Protein AF-A0AAD3NEL3-F1 (afdb_monomer_lite)

pLDDT: mean 74.59, std 21.51, range [26.67, 96.81]

Secondary structure (DSSP, 8-state):
-PPPP-EEEESSSS--B-------------------------------------------------PPEE-SSEEEEPPPTTSPPPP-PPPPTT--EEEEE---TT--HHHHHHHHHTT-STT-HHHHHTTTTPEEEETT--STTSEEE-EEEE---HHHHHHHHHHHHHHHHHHHHHHHHHHHHHSPPPPPP-PPP-HHHHHHHHHHHT-TTTHHHHHHHHHHHHHTT---TTTHHHHHHHHHHHHHHHHHHHHHHHHHHHHHHHHHHHHHHHHHHHHT-

Foldseek 3Di:
DDFFDKFKWFFDPLTDTDDDPDDDDDDDDDDDDDDDDDDDDDDDDDDDDDDPPPVPPPPPPPPPPDDWDDFPFKIWAAADPPDDAPDADDADQQFRMKMKTFAAQPDDPVNVCRVCVVQRDPPPLVSVQNLQQIWMATDPDPDSRRITGIHIYTDPDPVSNVVRVVVVVVVVVVVVVVVVVVVVVPDDPDPPPQDDDDPVVLVVLLVLCLDPVRNVVSVVSLVSCVVVVVDDPVCVVSNVSSVVSNVVVVVVVVVVVVVVVVVVVVVVVVVVVVVVVVVVD

Organism: Lates japonicus (NCBI:txid270547)

Structure (mmCIF, N/CA/C/O backbone):
data_AF-A0AAD3NEL3-F1
#
_entry.id   AF-A0AAD3NEL3-F1
#
loop_
_atom_site.group_PDB
_atom_site.id
_atom_site.type_symbol
_atom_site.label_atom_id
_atom_site.label_alt_id
_atom_site.label_comp_id
_atom_site.label_asym_id
_atom_site.label_entity_id
_atom_site.label_seq_id
_atom_site.pdbx_PDB_ins_code
_atom_site.Cartn_x
_atom_site.Cartn_y
_atom_site.Cartn_z
_atom_site.occupancy
_atom_site.B_iso_or_equiv
_atom_site.auth_seq_id
_atom_site.auth_comp_id
_atom_site.auth_asym_id
_atom_site.auth_atom_id
_atom_site.pdbx_PDB_model_num
ATOM 1 N N . MET A 1 1 ? 27.485 -5.493 -55.746 1.00 32.75 1 MET A N 1
ATOM 2 C CA . MET A 1 1 ? 26.949 -4.341 -54.983 1.00 32.75 1 MET A CA 1
ATOM 3 C C . MET A 1 1 ? 27.431 -4.476 -53.548 1.00 32.75 1 MET A C 1
ATOM 5 O O . MET A 1 1 ? 27.027 -5.418 -52.885 1.00 32.75 1 MET A O 1
ATOM 9 N N . GLN A 1 2 ? 28.363 -3.629 -53.103 1.00 28.25 2 GLN A N 1
ATOM 10 C CA . GLN A 1 2 ? 28.851 -3.663 -51.719 1.00 28.25 2 GLN A CA 1
ATOM 11 C C . GLN A 1 2 ? 27.732 -3.185 -50.777 1.00 28.25 2 GLN A C 1
ATOM 13 O O . GLN A 1 2 ? 27.109 -2.153 -51.037 1.00 28.25 2 GLN A O 1
ATOM 18 N N . LYS A 1 3 ? 27.429 -3.961 -49.726 1.00 34.72 3 LYS A N 1
ATOM 19 C CA . LYS A 1 3 ? 26.466 -3.575 -48.682 1.00 34.72 3 LYS A CA 1
ATOM 20 C C . LYS A 1 3 ? 27.003 -2.317 -47.987 1.00 34.72 3 LYS A C 1
ATOM 22 O O . LYS A 1 3 ? 28.099 -2.348 -47.440 1.00 34.72 3 LYS A O 1
ATOM 27 N N . LYS A 1 4 ? 26.252 -1.212 -48.037 1.00 42.69 4 LYS A N 1
ATOM 28 C CA . LYS A 1 4 ? 26.587 0.012 -47.291 1.00 42.69 4 LYS A CA 1
ATOM 29 C C . LYS A 1 4 ? 26.549 -0.276 -45.781 1.00 42.69 4 LYS A C 1
ATOM 31 O O . LYS A 1 4 ? 25.669 -1.032 -45.356 1.00 42.69 4 LYS A O 1
ATOM 36 N N . PRO A 1 5 ? 27.447 0.318 -44.976 1.00 45.38 5 PRO A N 1
ATOM 37 C CA . PRO A 1 5 ? 27.487 0.085 -43.536 1.00 45.38 5 PRO A CA 1
ATOM 38 C C . PRO A 1 5 ? 26.153 0.481 -42.894 1.00 45.38 5 PRO A C 1
ATOM 40 O O . PRO A 1 5 ? 25.568 1.518 -43.215 1.00 45.38 5 PRO A O 1
ATOM 43 N N . SER A 1 6 ? 25.651 -0.388 -42.025 1.00 51.41 6 SER A N 1
ATOM 44 C CA . SER A 1 6 ? 24.411 -0.214 -41.270 1.00 51.41 6 SER A CA 1
ATOM 45 C C . SER A 1 6 ? 24.690 -0.590 -39.820 1.00 51.41 6 SER A C 1
ATOM 47 O O . SER A 1 6 ? 25.309 -1.626 -39.587 1.00 51.41 6 SER A O 1
ATOM 49 N N . ILE A 1 7 ? 24.301 0.259 -38.865 1.00 64.81 7 ILE A N 1
ATOM 50 C CA . ILE A 1 7 ? 24.699 0.129 -37.453 1.00 64.81 7 ILE A CA 1
ATOM 51 C C . ILE A 1 7 ? 23.478 0.378 -36.557 1.00 64.81 7 ILE A C 1
ATOM 53 O O . ILE A 1 7 ? 22.708 1.312 -36.791 1.00 64.81 7 ILE A O 1
ATOM 57 N N . ALA A 1 8 ? 23.298 -0.461 -35.534 1.00 62.19 8 ALA A N 1
ATOM 58 C CA . ALA A 1 8 ? 22.269 -0.292 -34.510 1.00 62.19 8 ALA A CA 1
ATOM 59 C C . ALA A 1 8 ? 22.816 0.496 -33.309 1.00 62.19 8 ALA A C 1
ATOM 61 O O . ALA A 1 8 ? 23.932 0.242 -32.853 1.00 62.19 8 ALA A O 1
ATOM 62 N N . TRP A 1 9 ? 22.014 1.432 -32.798 1.00 60.09 9 TRP A N 1
ATOM 63 C CA . TRP A 1 9 ? 22.391 2.359 -31.731 1.00 60.09 9 TRP A CA 1
ATOM 64 C C . TRP A 1 9 ? 21.344 2.390 -30.623 1.00 60.09 9 TRP A C 1
ATOM 66 O O . TRP A 1 9 ? 20.172 2.683 -30.875 1.00 60.09 9 TRP A O 1
ATOM 76 N N . GLN A 1 10 ? 21.775 2.126 -29.389 1.00 54.09 10 GLN A N 1
ATOM 77 C CA . GLN A 1 10 ? 20.922 2.246 -28.210 1.00 54.09 10 GLN A CA 1
ATOM 78 C C . GLN A 1 10 ? 20.955 3.691 -27.692 1.00 54.09 10 GLN A C 1
ATOM 80 O O . GLN A 1 10 ? 22.026 4.247 -27.443 1.00 54.09 10 GLN A O 1
ATOM 85 N N . LEU A 1 11 ? 19.786 4.323 -27.554 1.00 56.78 11 LEU A N 1
ATOM 86 C CA . LEU A 1 11 ? 19.667 5.695 -27.051 1.00 56.78 11 LEU A CA 1
ATOM 87 C C . LEU A 1 11 ? 19.411 5.668 -25.533 1.00 56.78 11 LEU A C 1
ATOM 89 O O . LEU A 1 11 ? 18.442 5.060 -25.085 1.00 56.78 11 LEU A O 1
ATOM 93 N N . GLY A 1 12 ? 20.257 6.340 -24.740 1.00 52.78 12 GLY A N 1
ATOM 94 C CA . GLY A 1 12 ? 20.069 6.523 -23.285 1.00 52.78 12 GLY A CA 1
ATOM 95 C C . GLY A 1 12 ? 21.204 6.004 -22.392 1.00 52.78 12 GLY A C 1
ATOM 96 O O . GLY A 1 12 ? 21.388 6.504 -21.290 1.00 52.78 12 GLY A O 1
ATOM 97 N N . THR A 1 13 ? 22.039 5.095 -22.887 1.00 47.03 13 THR A N 1
ATOM 98 C CA . THR A 1 13 ? 23.322 4.731 -22.266 1.00 47.03 13 THR A CA 1
ATOM 99 C C . THR A 1 13 ? 24.384 5.230 -23.232 1.0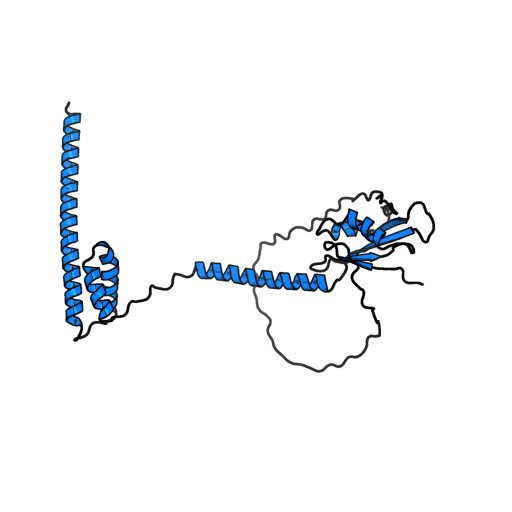0 47.03 13 THR A C 1
ATOM 101 O O . THR A 1 13 ? 24.284 4.862 -24.396 1.00 47.03 13 THR A O 1
ATOM 104 N N . LEU A 1 14 ? 25.295 6.124 -22.807 1.00 46.28 14 LEU A N 1
ATOM 105 C CA . LEU A 1 14 ? 26.395 6.713 -23.607 1.00 46.28 14 LEU A CA 1
ATOM 106 C C . LEU A 1 14 ? 26.585 6.007 -24.959 1.00 46.28 14 LEU A C 1
ATOM 108 O O . LEU A 1 14 ? 27.147 4.912 -24.975 1.00 46.28 14 LEU A O 1
ATOM 112 N N . LEU A 1 15 ? 26.024 6.607 -26.028 1.00 50.12 15 LEU A N 1
ATOM 113 C CA . LEU A 1 15 ? 25.842 6.006 -27.358 1.00 50.12 15 LEU A CA 1
ATOM 114 C C . LEU A 1 15 ? 26.975 5.023 -27.665 1.00 50.12 15 LEU A C 1
ATOM 116 O O . LEU A 1 15 ? 28.096 5.451 -27.918 1.00 50.12 15 LEU A O 1
ATOM 120 N N . SER A 1 16 ? 26.680 3.727 -27.620 1.00 46.38 16 SER A N 1
ATOM 121 C CA . SER A 1 16 ? 27.633 2.663 -27.937 1.00 46.38 16 SER A CA 1
ATOM 122 C C . SER A 1 16 ? 27.053 1.793 -29.055 1.00 46.38 16 SER A C 1
ATOM 124 O O . SER A 1 16 ? 25.850 1.506 -29.030 1.00 46.38 16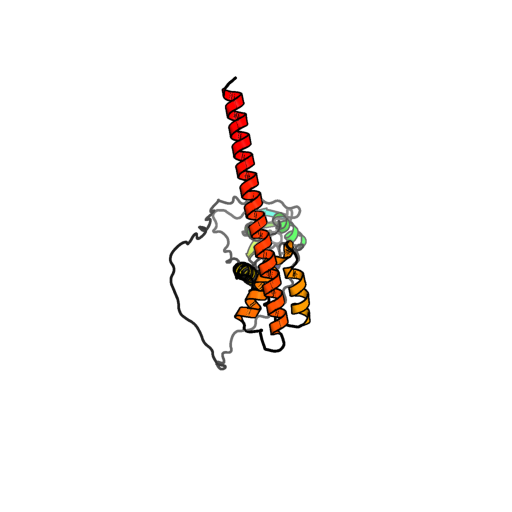 SER A O 1
ATOM 126 N N . PRO A 1 17 ? 27.859 1.377 -30.045 1.00 47.75 17 PRO A N 1
ATOM 127 C CA . PRO A 1 17 ? 27.418 0.446 -31.069 1.00 47.75 17 PRO A CA 1
ATOM 128 C C . PRO A 1 17 ? 27.124 -0.905 -30.415 1.00 47.75 17 PRO A C 1
ATOM 130 O O . PRO A 1 17 ? 27.935 -1.438 -29.657 1.00 47.75 17 PRO A O 1
ATOM 133 N N . VAL A 1 18 ? 25.954 -1.473 -30.704 1.00 50.66 18 VAL A N 1
ATOM 134 C CA . VAL A 1 18 ? 25.647 -2.846 -30.288 1.00 50.66 18 VAL A CA 1
ATOM 135 C C . VAL A 1 18 ? 26.441 -3.784 -31.197 1.00 50.66 18 VAL A C 1
ATOM 137 O O . VAL A 1 18 ? 26.275 -3.737 -32.416 1.00 50.66 18 VAL A O 1
ATOM 140 N N . SER A 1 19 ? 27.314 -4.620 -30.622 1.00 41.22 19 SER A N 1
ATOM 141 C CA . SER A 1 19 ? 28.062 -5.634 -31.378 1.00 41.22 19 SER A CA 1
ATOM 142 C C . SER A 1 19 ? 27.103 -6.518 -32.172 1.00 41.22 19 SER A C 1
ATOM 144 O O . SER A 1 19 ? 26.342 -7.303 -31.604 1.00 41.22 19 SER A O 1
ATOM 146 N N . SER A 1 20 ? 27.168 -6.420 -33.497 1.00 37.38 20 SER A N 1
ATOM 147 C CA . SER A 1 20 ? 26.559 -7.384 -34.400 1.00 37.38 20 SER A CA 1
ATOM 148 C C . SER A 1 20 ? 27.372 -8.676 -34.345 1.00 37.38 20 SER A C 1
ATOM 150 O O . SER A 1 20 ? 28.414 -8.805 -34.986 1.00 37.38 20 SER A O 1
ATOM 152 N N . HIS A 1 21 ? 26.894 -9.662 -33.585 1.00 31.30 21 HIS A N 1
ATOM 153 C CA . HIS A 1 21 ? 27.278 -11.038 -33.874 1.00 31.30 21 HIS A CA 1
ATOM 154 C C . HIS A 1 21 ? 26.833 -11.339 -35.309 1.00 31.30 21 HIS A C 1
ATOM 156 O O . HIS A 1 21 ? 25.677 -11.135 -35.672 1.00 31.30 21 HIS A O 1
ATOM 162 N N . SER A 1 22 ? 27.798 -11.728 -36.134 1.00 31.14 22 SER A N 1
ATOM 163 C CA . SER A 1 22 ? 27.658 -12.017 -37.555 1.00 31.14 22 SER A CA 1
ATOM 164 C C . SER A 1 22 ? 26.475 -12.943 -37.851 1.00 31.14 22 SER A C 1
ATOM 166 O O . SER A 1 22 ? 26.473 -14.096 -37.423 1.00 31.14 22 SER A O 1
ATOM 168 N N . ASP A 1 23 ? 25.528 -12.443 -38.647 1.00 32.38 23 ASP A N 1
ATOM 169 C CA . ASP A 1 23 ? 24.526 -13.228 -39.367 1.00 32.38 23 ASP A CA 1
ATOM 170 C C . ASP A 1 23 ? 25.219 -14.249 -40.288 1.00 32.38 23 ASP A C 1
ATOM 172 O O . ASP A 1 23 ? 25.744 -13.891 -41.347 1.00 32.38 23 ASP A O 1
ATOM 176 N N . SER A 1 24 ? 25.182 -15.531 -39.926 1.00 27.72 24 SER A N 1
ATOM 177 C CA . SER A 1 24 ? 25.276 -16.621 -40.899 1.00 27.72 24 SER A CA 1
ATOM 178 C C . SER A 1 24 ? 23.864 -16.971 -41.367 1.00 27.72 24 SER A C 1
ATOM 180 O O . SER A 1 24 ? 23.138 -17.707 -40.702 1.00 27.72 24 SER A O 1
ATOM 182 N N . TRP A 1 25 ? 23.480 -16.421 -42.516 1.00 30.38 25 TRP A N 1
ATOM 183 C CA . TRP A 1 25 ? 22.339 -16.892 -43.294 1.00 30.38 25 TRP A CA 1
ATOM 184 C C . TRP A 1 25 ? 22.710 -18.222 -43.955 1.00 30.38 25 TRP A C 1
ATOM 186 O O . TRP A 1 25 ? 23.518 -18.219 -44.879 1.00 30.38 25 TRP A O 1
ATOM 196 N N . LEU A 1 26 ? 22.110 -19.328 -43.519 1.00 27.45 26 LEU A N 1
ATOM 197 C CA . LEU A 1 26 ? 21.917 -20.521 -44.343 1.00 27.45 26 LEU A CA 1
ATOM 198 C C . LEU A 1 26 ? 20.512 -21.073 -44.080 1.00 27.45 26 LEU A C 1
ATOM 200 O O . LEU A 1 26 ? 20.187 -21.453 -42.962 1.00 27.45 26 LEU A O 1
ATOM 204 N N . GLU A 1 27 ? 19.718 -20.981 -45.146 1.00 27.34 27 GLU A N 1
ATOM 205 C CA . GLU A 1 27 ? 18.688 -21.903 -45.636 1.00 27.34 27 GLU A CA 1
ATOM 206 C C . GLU A 1 27 ? 17.627 -22.470 -44.677 1.00 27.34 27 GLU A C 1
ATOM 208 O O . GLU A 1 27 ? 17.879 -23.121 -43.670 1.00 27.34 27 GLU A O 1
ATOM 213 N N . THR A 1 28 ? 16.383 -22.236 -45.093 1.00 34.91 28 THR A N 1
ATOM 214 C CA . THR A 1 28 ? 15.187 -22.967 -44.687 1.00 34.91 28 THR A CA 1
ATOM 215 C C . THR A 1 28 ? 15.159 -24.294 -45.436 1.00 34.91 28 THR A C 1
ATOM 217 O O . THR A 1 28 ? 15.268 -24.286 -46.654 1.00 34.91 28 THR A O 1
ATOM 220 N N . ASP A 1 29 ? 15.048 -25.398 -44.703 1.00 30.66 29 ASP A N 1
ATOM 221 C CA . ASP A 1 29 ? 14.075 -26.483 -44.899 1.00 30.66 29 ASP A CA 1
ATOM 222 C C . ASP A 1 29 ? 14.502 -27.672 -44.030 1.00 30.66 29 ASP A C 1
ATOM 224 O O . ASP A 1 29 ? 15.506 -28.316 -44.305 1.00 30.66 29 ASP A O 1
ATOM 228 N N . ASP A 1 30 ? 13.748 -27.952 -42.966 1.00 26.67 30 ASP A N 1
ATOM 229 C CA . ASP A 1 30 ? 13.302 -29.323 -42.722 1.00 26.67 30 ASP A CA 1
ATOM 230 C C . ASP A 1 30 ? 12.148 -29.341 -41.716 1.00 26.67 30 ASP A C 1
ATOM 232 O O . ASP A 1 30 ? 12.197 -28.806 -40.605 1.00 26.67 30 ASP A O 1
ATOM 236 N N . PHE A 1 31 ? 11.066 -29.938 -42.188 1.00 28.72 31 PHE A N 1
ATOM 237 C CA . PHE A 1 31 ? 9.833 -30.228 -41.490 1.00 28.72 31 PHE A CA 1
ATOM 238 C C . PHE A 1 31 ? 9.959 -31.644 -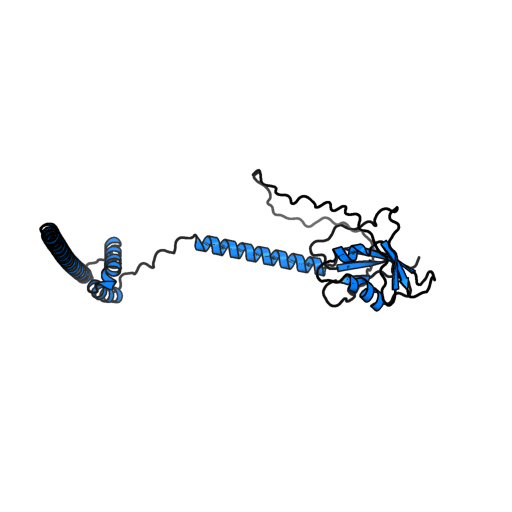40.928 1.00 28.72 31 PHE A C 1
ATOM 240 O O . PHE A 1 31 ? 10.163 -32.573 -41.702 1.00 28.72 31 PHE A O 1
ATOM 247 N N . ASP A 1 32 ? 9.765 -31.838 -39.621 1.00 31.11 32 ASP A N 1
ATOM 248 C CA . ASP A 1 32 ? 9.354 -33.150 -39.110 1.00 31.11 32 ASP A CA 1
ATOM 249 C C . ASP A 1 32 ? 8.306 -32.998 -37.984 1.00 31.11 32 ASP A C 1
ATOM 251 O O . ASP A 1 32 ? 8.562 -32.311 -36.984 1.00 31.11 32 ASP A O 1
ATOM 255 N N . PRO A 1 33 ? 7.094 -33.570 -38.143 1.00 44.09 33 PRO A N 1
ATOM 256 C CA . PRO A 1 33 ? 5.959 -33.351 -37.267 1.00 44.09 33 PRO A CA 1
ATOM 257 C C . PRO A 1 33 ? 5.766 -34.532 -36.311 1.00 44.09 33 PRO A C 1
ATOM 259 O O . PRO A 1 33 ? 4.961 -35.416 -36.583 1.00 44.09 33 PRO A O 1
ATOM 262 N N . ASN A 1 34 ? 6.424 -34.561 -35.151 1.00 32.41 34 ASN A N 1
ATOM 263 C CA . ASN A 1 34 ? 5.927 -35.396 -34.051 1.00 32.41 34 ASN A CA 1
ATOM 264 C C . ASN A 1 34 ? 6.566 -35.074 -32.695 1.00 32.41 34 ASN A C 1
ATOM 266 O O . ASN A 1 34 ? 7.589 -35.643 -32.328 1.00 32.41 34 ASN A O 1
ATOM 270 N N . LEU A 1 35 ? 5.905 -34.233 -31.899 1.00 39.25 35 LEU A N 1
ATOM 271 C CA . LEU A 1 35 ? 5.760 -34.514 -30.469 1.00 39.25 35 LEU A CA 1
ATOM 272 C C . LEU A 1 35 ? 4.537 -33.771 -29.927 1.00 39.25 35 LEU A C 1
ATOM 274 O O . LEU A 1 35 ? 4.589 -32.606 -29.536 1.00 39.25 35 LEU A O 1
ATOM 278 N N . GLY A 1 36 ? 3.402 -34.466 -29.953 1.00 31.80 36 GLY A N 1
ATOM 279 C CA . GLY A 1 36 ? 2.233 -34.081 -29.178 1.00 31.80 36 GLY A CA 1
ATOM 280 C C . GLY A 1 36 ? 2.509 -34.190 -27.677 1.00 31.80 36 GLY A C 1
ATOM 281 O O . GLY A 1 36 ? 3.284 -35.030 -27.229 1.00 31.80 36 GLY A O 1
ATOM 282 N N . MET A 1 37 ? 1.836 -33.363 -26.884 1.00 38.25 37 MET A N 1
ATOM 283 C CA . MET A 1 37 ? 0.603 -33.757 -26.189 1.00 38.25 37 MET A CA 1
ATOM 284 C C . MET A 1 37 ? 0.271 -32.730 -25.094 1.00 38.25 37 MET A C 1
ATOM 286 O O . MET A 1 37 ? 1.087 -32.484 -24.218 1.00 38.25 37 MET A O 1
ATOM 290 N N . MET A 1 38 ? -0.955 -32.192 -25.182 1.00 36.78 38 MET A N 1
ATOM 291 C CA . MET A 1 38 ? -1.926 -31.852 -24.116 1.00 36.78 38 MET A CA 1
ATOM 292 C C . MET A 1 38 ? -1.447 -31.151 -22.825 1.00 36.78 38 MET A C 1
ATOM 294 O O . MET A 1 38 ? -0.519 -31.575 -22.161 1.00 36.78 38 MET A O 1
ATOM 298 N N . ALA A 1 39 ? -2.121 -30.124 -22.307 1.00 29.89 39 ALA A N 1
ATOM 299 C CA . ALA A 1 39 ? -3.565 -29.889 -22.243 1.00 29.89 39 ALA A CA 1
ATOM 300 C C . ALA A 1 39 ? -3.833 -28.368 -22.259 1.00 29.89 39 ALA A C 1
ATOM 302 O O . ALA A 1 39 ? -3.041 -27.595 -21.728 1.00 29.89 39 ALA A O 1
ATOM 303 N N . GLY A 1 40 ? -4.851 -27.868 -22.970 1.00 31.11 40 GLY A N 1
ATOM 304 C CA . GLY A 1 40 ? -6.237 -27.820 -22.475 1.00 31.11 40 GLY A CA 1
ATOM 305 C C . GLY A 1 40 ? -6.280 -26.837 -21.303 1.00 31.11 40 GLY A C 1
ATOM 306 O O . GLY A 1 40 ? -5.728 -27.146 -20.259 1.00 31.11 40 GLY A O 1
ATOM 307 N N . ILE A 1 41 ? -6.780 -25.604 -21.420 1.00 33.47 41 ILE A N 1
ATOM 308 C CA . ILE A 1 41 ? -8.197 -25.252 -21.585 1.00 33.47 41 ILE A CA 1
ATOM 309 C C . ILE A 1 41 ? -8.318 -23.759 -21.967 1.00 33.47 41 ILE A C 1
ATOM 311 O O . ILE A 1 41 ? -7.884 -22.881 -21.227 1.00 33.47 41 ILE A O 1
ATOM 315 N N . THR A 1 42 ? -8.988 -23.474 -23.076 1.00 37.03 42 THR A N 1
ATOM 316 C CA . THR A 1 42 ? -9.953 -22.362 -23.208 1.00 37.03 42 THR A CA 1
ATOM 317 C C . THR A 1 42 ? -11.289 -23.015 -23.619 1.00 37.03 42 THR A C 1
ATOM 319 O O . THR A 1 42 ? -11.252 -24.200 -23.971 1.00 37.03 42 THR A O 1
ATOM 322 N N . PRO A 1 43 ? -12.469 -22.357 -23.633 1.00 61.47 43 PRO A N 1
ATOM 323 C CA . PRO A 1 43 ? -12.827 -20.970 -23.294 1.00 61.47 43 PRO A CA 1
ATOM 324 C C . PRO A 1 43 ? -14.097 -20.877 -22.394 1.00 61.47 43 PRO A C 1
ATOM 326 O O . PRO A 1 43 ? -14.678 -21.903 -22.064 1.00 61.47 43 PRO A O 1
ATOM 329 N N . MET A 1 44 ? -14.517 -19.656 -22.010 1.00 36.69 44 MET A N 1
ATOM 330 C CA . MET A 1 44 ? -15.891 -19.175 -21.669 1.00 36.69 44 MET A CA 1
ATOM 331 C C . MET A 1 44 ? -15.782 -18.024 -20.642 1.00 36.69 44 MET A C 1
ATOM 333 O O . MET A 1 44 ? -15.483 -18.259 -19.479 1.00 36.69 44 MET A O 1
ATOM 337 N N . ASN A 1 45 ? -15.866 -16.758 -21.076 1.00 38.06 45 ASN A N 1
ATOM 338 C CA . ASN A 1 45 ? -17.067 -15.878 -21.086 1.00 38.06 45 ASN A CA 1
ATOM 339 C C . ASN A 1 45 ? -16.931 -14.806 -19.960 1.00 38.06 45 ASN A C 1
ATOM 341 O O . ASN A 1 45 ? -16.091 -15.017 -19.086 1.00 38.06 45 ASN A O 1
ATOM 345 N N . PRO A 1 46 ? -17.712 -13.701 -19.874 1.00 46.62 46 PRO A N 1
ATOM 346 C CA . PRO A 1 46 ? -18.717 -13.144 -20.783 1.00 46.62 46 PRO A CA 1
ATOM 347 C C . PRO A 1 46 ? -18.490 -11.654 -21.146 1.00 46.62 46 PRO A C 1
ATOM 349 O O . PRO A 1 46 ? -17.642 -10.955 -20.597 1.00 46.62 46 PRO A O 1
ATOM 352 N N . MET A 1 47 ? -19.305 -11.163 -22.079 1.00 46.75 47 MET A N 1
ATOM 353 C CA . MET A 1 47 ? -19.513 -9.743 -22.376 1.00 46.75 47 MET A CA 1
ATOM 354 C C . MET A 1 47 ? -19.755 -8.906 -21.104 1.00 46.75 47 MET A C 1
ATOM 356 O O . MET A 1 47 ? -20.588 -9.280 -20.284 1.00 46.75 47 MET A O 1
ATOM 360 N N . MET A 1 48 ? -19.128 -7.726 -21.016 1.00 42.66 48 MET A N 1
ATOM 361 C CA . MET A 1 48 ? -19.690 -6.546 -20.345 1.00 42.66 48 MET A CA 1
ATOM 362 C C . MET A 1 48 ? -19.428 -5.287 -21.202 1.00 42.66 48 MET A C 1
ATOM 364 O O . MET A 1 48 ? -18.323 -5.143 -21.732 1.00 42.66 48 MET A O 1
ATOM 368 N N . PRO A 1 49 ? -20.430 -4.404 -21.385 1.00 45.09 49 PRO A N 1
ATOM 369 C CA . PRO A 1 49 ? -20.396 -3.277 -22.315 1.00 45.09 49 PRO A CA 1
ATOM 370 C C . PRO A 1 49 ? -20.023 -1.949 -21.629 1.00 45.09 49 PRO A C 1
ATOM 372 O O . PRO A 1 49 ? -20.548 -1.646 -20.564 1.00 45.09 49 PRO A O 1
ATOM 375 N N . GLY A 1 50 ? -19.197 -1.126 -22.292 1.00 40.00 50 GLY A N 1
ATOM 376 C CA . GLY A 1 50 ? -18.902 0.270 -21.911 1.00 40.00 50 GLY A CA 1
ATOM 377 C C . GLY A 1 50 ? -18.009 0.377 -20.667 1.00 40.00 50 GLY A C 1
ATOM 378 O O . GLY A 1 50 ? -18.347 -0.094 -19.597 1.00 40.00 50 GLY A O 1
ATOM 379 N N . LEU A 1 51 ? -16.813 0.952 -20.713 1.00 35.44 51 LEU A N 1
ATOM 380 C CA . LEU A 1 51 ? -16.493 2.304 -21.150 1.00 35.44 51 LEU A CA 1
ATOM 381 C C . LEU A 1 51 ? -15.142 2.271 -21.873 1.00 35.44 51 LEU A C 1
ATOM 383 O O . LEU A 1 51 ? -14.080 2.331 -21.257 1.00 35.44 51 LEU A O 1
ATOM 387 N N . GLY A 1 52 ? -15.186 2.154 -23.197 1.00 30.59 52 GLY A N 1
ATOM 388 C CA . GLY A 1 52 ? -14.018 2.381 -24.035 1.00 30.59 52 GLY A CA 1
ATOM 389 C C . GLY A 1 52 ? -13.742 3.875 -24.118 1.00 30.59 52 GLY A C 1
ATOM 390 O O . GLY A 1 52 ? -14.202 4.527 -25.048 1.00 30.59 52 GLY A O 1
ATOM 391 N N . ILE A 1 53 ? -12.970 4.418 -23.179 1.00 39.44 53 ILE A N 1
ATOM 392 C CA . ILE A 1 53 ? -12.130 5.575 -23.496 1.00 39.44 53 ILE A CA 1
ATOM 393 C C . ILE A 1 53 ? -10.875 4.980 -24.120 1.00 39.44 53 ILE A C 1
ATOM 395 O O . ILE A 1 53 ? -9.845 4.790 -23.481 1.00 39.44 53 ILE A O 1
ATOM 399 N N . VAL A 1 54 ? -11.014 4.592 -25.386 1.00 35.44 54 VAL A N 1
ATOM 400 C CA . VAL A 1 54 ? -9.864 4.460 -26.271 1.00 35.44 54 VAL A CA 1
ATOM 401 C C . VAL A 1 54 ? -9.284 5.874 -26.331 1.00 35.44 54 VAL A C 1
ATOM 403 O O . VAL A 1 54 ? -10.023 6.786 -26.714 1.00 35.44 54 VAL A O 1
ATOM 406 N N . PRO A 1 55 ? -8.027 6.127 -25.925 1.00 31.50 55 PRO A N 1
ATOM 407 C CA . PRO A 1 55 ? -7.405 7.386 -26.283 1.00 31.50 55 PRO A CA 1
ATOM 408 C C . PRO A 1 55 ? -7.407 7.396 -27.807 1.00 31.50 55 PRO A C 1
ATOM 410 O O . PRO A 1 55 ? -6.835 6.499 -28.430 1.00 31.50 55 PRO A O 1
ATOM 413 N N . ALA A 1 56 ? -8.140 8.339 -28.397 1.00 30.88 56 ALA A N 1
ATOM 414 C CA . ALA A 1 56 ? -8.125 8.536 -29.834 1.00 30.88 56 ALA A CA 1
ATOM 415 C C . ALA A 1 56 ? -6.657 8.575 -30.290 1.00 30.88 56 ALA A C 1
ATOM 417 O O . ALA A 1 56 ? -5.842 9.213 -29.610 1.00 30.88 56 ALA A O 1
ATOM 418 N N . PRO A 1 57 ? -6.290 7.895 -31.391 1.00 31.95 57 PRO A N 1
ATOM 419 C CA . PRO A 1 57 ? -4.964 8.072 -31.944 1.00 31.95 57 PRO A CA 1
ATOM 420 C C . PRO A 1 57 ? -4.835 9.562 -32.242 1.00 31.95 57 PRO A C 1
ATOM 422 O O . PRO A 1 57 ? -5.636 10.132 -32.984 1.00 31.95 57 PRO A O 1
ATOM 425 N N . LEU A 1 58 ? -3.879 10.215 -31.585 1.00 31.28 58 LEU A N 1
ATOM 426 C CA . LEU A 1 58 ? -3.490 11.568 -31.929 1.00 31.28 58 LEU A CA 1
ATOM 427 C C . LEU A 1 58 ? -2.896 11.493 -33.336 1.00 31.28 58 LEU A C 1
ATOM 429 O O . LEU A 1 58 ? -1.696 11.297 -33.507 1.00 31.28 58 LEU A O 1
ATOM 433 N N . SER A 1 59 ? -3.746 11.624 -34.351 1.00 41.34 59 SER A N 1
ATOM 434 C CA . SER A 1 59 ? -3.338 12.037 -35.686 1.00 41.34 59 SER A CA 1
ATOM 435 C C . SER A 1 59 ? -2.853 13.478 -35.573 1.00 41.34 59 SER A C 1
ATOM 437 O O . SER A 1 59 ? -3.581 14.430 -35.837 1.00 41.34 59 SER A O 1
ATOM 439 N N . GLN A 1 60 ? -1.618 13.646 -35.108 1.00 36.41 60 GLN A N 1
ATOM 440 C CA . GLN A 1 60 ? -0.862 14.871 -35.297 1.00 36.41 60 GLN A CA 1
ATOM 441 C C . GLN A 1 60 ? -0.190 14.797 -36.669 1.00 36.41 60 GLN A C 1
ATOM 443 O O . GLN A 1 60 ? 1.021 14.627 -36.767 1.00 36.41 60 GLN A O 1
ATOM 448 N N . ASP A 1 61 ? -0.974 14.974 -37.734 1.00 36.56 61 ASP A N 1
ATOM 449 C CA . ASP A 1 61 ? -0.432 15.476 -39.001 1.00 36.56 61 ASP A CA 1
ATOM 450 C C . ASP A 1 61 ? -0.194 16.984 -38.845 1.00 36.56 61 ASP A C 1
ATOM 452 O O . ASP A 1 61 ? -0.897 17.835 -39.388 1.00 36.56 61 ASP A O 1
ATOM 456 N N . VAL A 1 62 ? 0.796 17.329 -38.023 1.00 36.88 62 VAL A N 1
ATOM 457 C CA . VAL A 1 62 ? 1.422 18.647 -38.079 1.00 36.88 62 VAL A CA 1
ATOM 458 C C . VAL A 1 62 ? 2.486 18.536 -39.169 1.00 36.88 62 VAL A C 1
ATOM 460 O O . VAL A 1 62 ? 3.338 17.652 -39.061 1.00 36.88 62 VAL A O 1
ATOM 463 N N . PRO A 1 63 ? 2.480 19.371 -40.224 1.00 42.34 63 PRO A N 1
ATOM 464 C CA . PRO A 1 63 ? 3.556 19.360 -41.203 1.00 42.34 63 PRO A CA 1
ATOM 465 C C . PRO A 1 63 ? 4.853 19.755 -40.494 1.00 42.34 63 PRO A C 1
ATOM 467 O O . PRO A 1 63 ? 5.109 20.927 -40.221 1.00 42.34 63 PRO A O 1
ATOM 470 N N . VAL A 1 64 ? 5.662 18.755 -40.147 1.00 56.56 64 VAL A N 1
ATOM 471 C CA . VAL A 1 64 ? 6.965 18.968 -39.524 1.00 56.56 64 VAL A CA 1
ATOM 472 C C . VAL A 1 64 ? 7.895 19.504 -40.601 1.00 56.56 64 VAL A C 1
ATOM 474 O O . VAL A 1 64 ? 8.399 18.758 -41.442 1.00 56.56 64 VAL A O 1
ATOM 477 N N . VAL A 1 65 ? 8.088 20.822 -40.600 1.00 61.06 65 VAL A N 1
ATOM 478 C CA . VAL A 1 65 ? 9.070 21.490 -41.454 1.00 61.06 65 VAL A CA 1
ATOM 479 C C . VAL A 1 65 ? 10.450 20.994 -41.028 1.00 61.06 65 VAL A C 1
ATOM 481 O O . VAL A 1 65 ? 10.950 21.325 -39.957 1.00 61.06 65 VAL A O 1
ATOM 484 N N . LYS A 1 66 ? 11.046 20.128 -41.849 1.00 73.00 66 LYS A N 1
ATOM 485 C CA . LYS A 1 66 ? 12.412 19.643 -41.649 1.00 73.00 66 LYS A CA 1
ATOM 486 C C . LYS A 1 66 ? 13.379 20.756 -42.068 1.00 73.00 66 LYS A C 1
ATOM 488 O O . LYS A 1 66 ? 13.418 21.124 -43.239 1.00 73.00 66 LYS A O 1
ATOM 493 N N . GLU A 1 67 ? 14.124 21.308 -41.117 1.00 79.31 67 GLU A N 1
ATOM 494 C CA . GLU A 1 67 ? 15.103 22.379 -41.348 1.00 79.31 67 GLU A CA 1
ATOM 495 C C . GLU A 1 67 ? 16.497 21.826 -41.676 1.00 79.31 67 GLU A C 1
ATOM 497 O O . GLU A 1 67 ? 16.773 20.645 -41.484 1.00 79.31 67 GLU A O 1
ATOM 502 N N . ILE A 1 68 ? 17.403 22.669 -42.180 1.00 83.06 68 ILE A N 1
ATOM 503 C CA . ILE A 1 68 ? 18.803 22.269 -42.389 1.00 83.06 68 ILE A CA 1
ATOM 504 C C . ILE A 1 68 ? 19.505 22.201 -41.030 1.00 83.06 68 ILE A C 1
ATOM 506 O O . ILE A 1 68 ? 19.630 23.211 -40.337 1.00 83.06 68 ILE A O 1
ATOM 510 N N . ILE A 1 69 ? 20.029 21.028 -40.678 1.00 82.62 69 ILE A N 1
ATOM 511 C CA . ILE A 1 69 ? 20.740 20.817 -39.414 1.00 82.62 69 ILE A CA 1
ATOM 512 C C . ILE A 1 69 ? 22.240 20.941 -39.674 1.00 82.62 69 ILE A C 1
ATOM 514 O O . ILE A 1 69 ? 22.807 20.216 -40.494 1.00 82.62 69 ILE A O 1
ATOM 518 N N . HIS A 1 70 ? 22.891 21.859 -38.966 1.00 80.88 70 HIS A N 1
ATOM 519 C CA . HIS A 1 70 ? 24.332 22.074 -39.051 1.00 80.88 70 HIS A CA 1
ATOM 520 C C . HIS A 1 70 ? 25.015 21.444 -37.830 1.00 80.88 70 HIS A C 1
ATOM 522 O O . HIS A 1 70 ? 24.793 21.882 -36.703 1.00 80.88 70 HIS A O 1
ATOM 528 N N . CYS A 1 71 ? 25.849 20.431 -38.056 1.00 78.50 71 CYS A N 1
ATOM 529 C CA . CYS A 1 71 ? 26.733 19.833 -37.052 1.00 78.50 71 CYS A CA 1
ATOM 530 C C . CYS A 1 71 ? 28.175 20.317 -37.291 1.00 78.50 71 CYS A C 1
ATOM 532 O O . CYS A 1 71 ? 28.475 20.897 -38.338 1.00 78.50 71 CYS A O 1
ATOM 534 N N . LYS A 1 72 ? 29.101 20.071 -36.355 1.00 77.69 72 LYS A N 1
ATOM 535 C CA . LYS A 1 72 ? 30.498 20.531 -36.495 1.00 77.69 72 LYS A CA 1
ATOM 536 C C . LYS A 1 72 ? 31.213 19.839 -37.655 1.00 77.69 72 LYS A C 1
ATOM 538 O O . LYS A 1 72 ? 32.042 20.457 -38.314 1.00 77.69 72 LYS A O 1
ATOM 543 N N . SER A 1 73 ? 30.862 18.578 -37.908 1.00 78.00 73 SER A N 1
ATOM 544 C CA . SER A 1 73 ? 31.543 17.717 -38.885 1.00 78.00 73 SER A CA 1
ATOM 545 C C . SER A 1 73 ? 30.684 17.368 -40.116 1.00 78.00 73 SER A C 1
ATOM 547 O O . SER A 1 73 ? 31.199 16.850 -41.109 1.00 78.00 73 SER A O 1
ATOM 549 N N . CYS A 1 74 ? 29.379 17.669 -40.099 1.00 81.94 74 CYS A N 1
ATOM 550 C CA . CYS A 1 74 ? 28.472 17.449 -41.233 1.00 81.94 74 CYS A CA 1
ATOM 551 C C . CYS A 1 74 ? 27.289 18.415 -41.272 1.00 81.94 74 CYS A C 1
ATOM 553 O O . CYS A 1 74 ? 26.907 19.011 -40.271 1.00 81.94 74 CYS A O 1
ATOM 555 N N . THR A 1 75 ? 26.643 18.502 -42.431 1.00 84.19 75 THR A N 1
ATOM 556 C CA . THR A 1 75 ? 25.363 19.199 -42.606 1.00 84.19 75 THR A CA 1
ATOM 557 C C . THR A 1 75 ? 24.303 18.212 -43.087 1.00 84.19 75 THR A C 1
ATOM 559 O O . THR A 1 75 ? 24.564 17.422 -44.000 1.00 84.19 75 THR A O 1
ATOM 562 N N . LEU A 1 76 ? 23.114 18.250 -42.482 1.00 83.75 76 LEU A N 1
ATOM 563 C CA . LEU A 1 76 ? 21.959 17.442 -42.864 1.00 83.75 76 LEU A CA 1
ATOM 564 C C . LEU A 1 76 ? 20.947 18.317 -43.604 1.00 83.75 76 LEU A C 1
ATOM 566 O O . LEU A 1 76 ? 20.409 19.275 -43.052 1.00 83.75 76 LEU A O 1
ATOM 570 N N . PHE A 1 77 ? 20.658 17.959 -44.850 1.00 83.75 77 PHE A N 1
ATOM 571 C CA . PHE A 1 77 ? 19.659 18.631 -45.673 1.00 83.75 77 PHE A CA 1
ATOM 572 C C . PHE A 1 77 ? 18.327 17.879 -45.618 1.00 83.75 77 PHE A C 1
ATOM 574 O O . PHE A 1 77 ? 18.329 16.644 -45.730 1.00 83.75 77 PHE A O 1
ATOM 581 N N . PRO A 1 78 ? 17.196 18.590 -45.484 1.00 83.56 78 PRO A N 1
ATOM 582 C CA . PRO A 1 78 ? 15.894 17.957 -45.389 1.00 83.56 78 PRO A CA 1
ATOM 583 C C . PRO A 1 78 ? 15.522 17.219 -46.687 1.00 83.56 78 PRO A C 1
ATOM 585 O O . PRO A 1 78 ? 15.961 17.600 -47.780 1.00 83.56 78 PRO A O 1
ATOM 588 N N . PRO A 1 79 ? 14.728 16.138 -46.594 1.00 80.06 79 PRO A N 1
ATOM 589 C CA . PRO A 1 79 ? 14.179 15.465 -47.766 1.00 80.06 79 PRO A CA 1
ATOM 590 C C . PRO A 1 79 ? 13.230 16.387 -48.543 1.00 80.06 79 PRO A C 1
ATOM 592 O O . PRO A 1 79 ? 12.622 17.293 -47.980 1.00 80.06 79 PRO A O 1
ATOM 595 N N . ASN A 1 80 ? 13.071 16.125 -49.843 1.00 74.44 80 ASN A N 1
ATOM 596 C CA . ASN A 1 80 ? 12.104 16.843 -50.670 1.00 74.44 80 ASN A CA 1
ATOM 597 C C . ASN A 1 80 ? 10.674 16.577 -50.147 1.00 74.44 80 ASN A C 1
ATOM 599 O O . ASN A 1 80 ? 10.292 15.404 -50.090 1.00 74.44 80 ASN A O 1
ATOM 603 N N . PRO A 1 81 ? 9.886 17.616 -49.803 1.00 69.12 81 PRO A N 1
ATOM 604 C CA . PRO A 1 81 ? 8.532 17.456 -49.266 1.00 69.12 81 PRO A CA 1
ATOM 605 C C . PRO A 1 81 ? 7.545 16.817 -50.256 1.00 69.12 81 PRO A C 1
ATOM 607 O O . PRO A 1 81 ? 6.510 16.315 -49.837 1.00 69.12 81 PRO A O 1
ATOM 610 N N . ASN A 1 82 ? 7.868 16.794 -51.554 1.00 67.06 82 ASN A N 1
ATOM 611 C CA . ASN A 1 82 ? 7.024 16.194 -52.594 1.00 67.06 82 ASN A CA 1
ATOM 612 C C . ASN A 1 82 ? 7.209 14.671 -52.738 1.00 67.06 82 ASN A C 1
ATOM 614 O O . ASN A 1 82 ? 6.573 14.057 -53.592 1.00 67.06 82 ASN A O 1
ATOM 618 N N . LEU A 1 83 ? 8.116 14.061 -51.968 1.00 64.06 83 LEU A N 1
ATOM 619 C CA . LEU A 1 83 ? 8.329 12.614 -51.971 1.00 64.06 83 LEU A CA 1
ATOM 620 C C . LEU A 1 83 ? 7.597 11.970 -50.788 1.00 64.06 83 LEU A C 1
ATOM 622 O O . LEU A 1 83 ? 7.565 12.563 -49.708 1.00 64.06 83 LEU A O 1
ATOM 626 N N . PRO A 1 84 ? 7.054 10.750 -50.952 1.00 65.31 84 PRO A N 1
ATOM 627 C CA . PRO A 1 84 ? 6.417 10.044 -49.851 1.00 65.31 84 PRO A CA 1
ATOM 628 C C . PRO A 1 84 ? 7.405 9.862 -48.686 1.00 65.31 84 PRO A C 1
ATOM 630 O O . PRO A 1 84 ? 8.603 9.631 -48.924 1.00 65.31 84 PRO A O 1
ATOM 633 N N . PRO A 1 85 ? 6.933 9.973 -47.429 1.00 65.06 85 PRO A N 1
ATOM 634 C CA . PRO A 1 85 ? 7.776 9.751 -46.267 1.00 65.06 85 PRO A CA 1
ATOM 635 C C . PRO A 1 85 ? 8.402 8.348 -46.330 1.00 65.06 85 PRO A C 1
ATOM 637 O O . PRO A 1 85 ? 7.780 7.414 -46.845 1.00 65.06 85 PRO A O 1
ATOM 640 N N . PRO A 1 86 ? 9.650 8.178 -45.851 1.00 68.44 86 PRO A N 1
ATOM 641 C CA . PRO A 1 86 ? 10.270 6.861 -45.782 1.00 68.44 86 PRO A CA 1
ATOM 642 C C . PRO A 1 86 ? 9.374 5.891 -45.006 1.00 68.44 86 PRO A C 1
ATOM 644 O O . PRO A 1 86 ? 8.843 6.267 -43.964 1.00 68.44 86 PRO A O 1
ATOM 647 N N . ALA A 1 87 ? 9.234 4.656 -45.492 1.00 67.50 87 ALA A N 1
ATOM 648 C CA . ALA A 1 87 ? 8.537 3.617 -44.746 1.00 67.50 87 ALA A CA 1
ATOM 649 C C . ALA A 1 87 ? 9.241 3.394 -43.399 1.00 67.50 87 ALA A C 1
ATOM 651 O O . ALA A 1 87 ? 10.456 3.188 -43.364 1.00 67.50 87 ALA A O 1
ATOM 652 N N . THR A 1 88 ? 8.474 3.460 -42.316 1.00 72.12 88 THR A N 1
ATOM 653 C CA . THR A 1 88 ? 8.915 3.159 -40.950 1.00 72.12 88 THR A CA 1
ATOM 654 C C . THR A 1 88 ? 8.242 1.881 -40.483 1.00 72.12 88 THR A C 1
ATOM 656 O O . THR A 1 88 ? 7.076 1.635 -40.806 1.00 72.12 88 THR A O 1
ATOM 659 N N . ARG A 1 89 ? 8.959 1.069 -39.713 1.00 77.56 89 ARG A N 1
ATOM 660 C CA . ARG A 1 89 ? 8.396 -0.125 -39.076 1.00 77.56 89 ARG A CA 1
ATOM 661 C C . ARG A 1 89 ? 7.457 0.249 -37.931 1.00 77.56 89 ARG A C 1
ATOM 663 O O . ARG A 1 89 ? 7.554 1.332 -37.356 1.00 77.56 89 ARG A O 1
ATOM 670 N N . GLU A 1 90 ? 6.567 -0.673 -37.570 1.00 80.75 90 GLU A N 1
ATOM 671 C CA . GLU A 1 90 ? 5.836 -0.559 -36.308 1.00 80.75 90 GLU A CA 1
ATOM 672 C C . GLU A 1 90 ? 6.806 -0.665 -35.128 1.00 80.75 90 GLU A C 1
ATOM 674 O O . GLU A 1 90 ? 7.728 -1.486 -35.138 1.00 80.75 90 GLU A O 1
ATOM 679 N N . ARG A 1 91 ? 6.602 0.174 -34.106 1.00 84.38 91 ARG A N 1
ATOM 680 C CA . ARG A 1 91 ? 7.476 0.245 -32.934 1.00 84.38 91 ARG A CA 1
ATOM 681 C C . ARG A 1 91 ? 7.367 -1.036 -32.093 1.00 84.38 91 ARG A C 1
ATOM 683 O O . ARG A 1 91 ? 6.298 -1.293 -31.537 1.00 84.38 91 ARG A O 1
ATOM 690 N N . PRO A 1 92 ? 8.463 -1.794 -31.897 1.00 85.75 92 PRO A N 1
ATOM 691 C CA . PRO A 1 92 ? 8.452 -2.955 -31.013 1.00 85.75 92 PRO A CA 1
ATOM 692 C C . PRO A 1 92 ? 8.211 -2.568 -29.539 1.00 85.75 92 PRO A C 1
ATOM 694 O O . PRO A 1 92 ? 8.642 -1.490 -29.106 1.00 85.75 92 PRO A O 1
ATOM 697 N N . PRO A 1 93 ? 7.589 -3.443 -28.723 1.00 84.06 93 PRO A N 1
ATOM 698 C CA . PRO A 1 93 ? 7.426 -3.211 -27.290 1.00 84.06 93 PRO A CA 1
ATOM 699 C C . PRO A 1 93 ? 8.768 -2.957 -26.603 1.00 84.06 93 PRO A C 1
ATOM 701 O O . PRO A 1 93 ? 9.708 -3.735 -26.740 1.00 84.06 93 PRO A O 1
ATOM 704 N N . GLY A 1 94 ? 8.864 -1.852 -25.863 1.00 83.19 94 GLY A N 1
ATOM 705 C CA . GLY A 1 94 ? 10.085 -1.513 -25.133 1.00 83.19 94 GLY A CA 1
ATOM 706 C C . GLY A 1 94 ? 11.238 -0.971 -25.971 1.00 83.19 94 GLY A C 1
ATOM 707 O O . GLY A 1 94 ? 12.289 -0.724 -25.389 1.00 83.19 94 GLY A O 1
ATOM 708 N N . CYS A 1 95 ? 11.049 -0.748 -27.278 1.00 86.88 95 CYS A N 1
ATOM 709 C CA . CYS A 1 95 ? 12.091 -0.262 -28.182 1.00 86.88 95 CYS A CA 1
ATOM 710 C C . CYS A 1 95 ? 12.723 1.051 -27.687 1.00 86.88 95 CYS A C 1
ATOM 712 O O . CYS A 1 95 ? 12.040 2.080 -27.565 1.00 86.88 95 CYS A O 1
ATOM 714 N N . LYS A 1 96 ? 14.037 0.991 -27.444 1.00 83.44 96 LYS A N 1
ATOM 715 C CA . LYS A 1 96 ? 14.945 2.105 -27.108 1.00 83.44 96 LYS A CA 1
ATOM 716 C C . LYS A 1 96 ? 16.116 2.210 -28.095 1.00 83.44 96 LYS A C 1
ATOM 718 O O . LYS A 1 96 ? 16.892 3.164 -28.046 1.00 83.44 96 LYS A O 1
ATOM 723 N N . THR A 1 97 ? 16.231 1.239 -28.992 1.00 83.38 97 THR A N 1
ATOM 724 C CA . THR A 1 97 ? 17.289 1.145 -29.993 1.00 83.38 97 THR A CA 1
ATOM 725 C C . THR A 1 97 ? 16.764 1.585 -31.354 1.00 83.38 97 THR A C 1
ATOM 727 O O . THR A 1 97 ? 15.664 1.212 -31.767 1.00 83.38 97 THR A O 1
ATOM 730 N N . VAL A 1 98 ? 17.558 2.371 -32.075 1.00 84.81 98 VAL A N 1
ATOM 731 C CA . VAL A 1 98 ? 17.280 2.748 -33.464 1.00 84.81 98 VAL A CA 1
ATOM 732 C C . VAL A 1 98 ? 18.322 2.151 -34.392 1.00 84.81 98 VAL A C 1
ATOM 734 O O . VAL A 1 98 ? 19.499 2.013 -34.058 1.00 84.81 98 VAL A O 1
ATOM 737 N N . PHE A 1 99 ? 17.881 1.785 -35.582 1.00 84.94 99 PHE A N 1
ATOM 738 C CA . PHE A 1 99 ? 18.742 1.375 -36.672 1.00 84.94 99 PHE A CA 1
ATOM 739 C C . PHE A 1 99 ? 19.096 2.603 -37.509 1.00 84.94 99 PHE A C 1
ATOM 741 O O . PHE A 1 99 ? 18.197 3.345 -37.899 1.00 84.94 99 PHE A O 1
ATOM 748 N N . VAL A 1 100 ? 20.382 2.805 -37.808 1.00 84.62 100 VAL A N 1
ATOM 749 C CA . VAL A 1 100 ? 20.851 3.887 -38.684 1.00 84.62 100 VAL A CA 1
ATOM 750 C C . VAL A 1 100 ? 21.569 3.295 -39.893 1.00 84.62 100 VAL A C 1
ATOM 752 O O . VAL A 1 100 ? 22.600 2.630 -39.775 1.00 84.62 100 VAL A O 1
ATOM 755 N N . GLY A 1 101 ? 21.023 3.561 -41.078 1.00 82.44 101 GLY A N 1
ATOM 756 C CA . GLY A 1 101 ? 21.562 3.138 -42.367 1.00 82.44 101 GLY A CA 1
ATOM 757 C C . GLY A 1 101 ? 21.766 4.303 -43.338 1.00 82.44 101 GLY A C 1
ATOM 758 O O . GLY A 1 101 ? 21.320 5.429 -43.113 1.00 82.44 101 GLY A O 1
ATOM 759 N N . GLY A 1 102 ? 22.444 4.021 -44.454 1.00 82.12 102 GLY A N 1
ATOM 760 C CA . GLY A 1 102 ? 22.632 4.988 -45.545 1.00 82.12 102 GLY A CA 1
ATOM 761 C C . GLY A 1 102 ? 23.680 6.076 -45.275 1.00 82.12 102 GLY A C 1
ATOM 762 O O . GLY A 1 102 ? 23.667 7.132 -45.917 1.00 82.12 102 GLY A O 1
ATOM 763 N N . LEU A 1 103 ? 24.598 5.790 -44.354 1.00 83.19 103 LEU A N 1
ATOM 764 C CA . LEU A 1 103 ? 25.751 6.620 -44.026 1.00 83.19 103 LEU A CA 1
ATOM 765 C C . LEU A 1 103 ? 26.750 6.706 -45.203 1.00 83.19 103 LEU A C 1
ATOM 767 O O . LEU A 1 103 ? 26.822 5.772 -46.012 1.00 83.19 103 LEU A O 1
ATOM 771 N N . PRO A 1 104 ? 27.493 7.824 -45.332 1.00 82.69 104 PRO A N 1
ATOM 772 C CA . PRO A 1 104 ? 28.575 7.958 -46.306 1.00 82.69 104 PRO A CA 1
ATOM 773 C C . PRO A 1 104 ? 29.709 6.965 -46.017 1.00 82.69 104 PRO A C 1
ATOM 775 O O . PRO A 1 104 ? 29.871 6.504 -44.891 1.00 82.69 104 PRO A O 1
ATOM 778 N N . GLU A 1 105 ? 30.498 6.633 -47.037 1.00 78.50 105 GLU A N 1
ATOM 779 C CA . GLU A 1 105 ? 31.561 5.618 -46.940 1.00 78.50 105 GLU A CA 1
ATOM 780 C C . GLU A 1 105 ? 32.694 6.063 -46.002 1.00 78.50 105 GLU A C 1
ATOM 782 O O . GLU A 1 105 ? 33.260 5.247 -45.284 1.00 78.50 105 GLU A O 1
ATOM 787 N N . ASN A 1 106 ? 32.942 7.374 -45.931 1.00 78.88 106 ASN A N 1
ATOM 788 C CA . ASN A 1 106 ? 33.908 7.995 -45.022 1.00 78.88 106 ASN A CA 1
ATOM 789 C C . ASN A 1 106 ? 33.306 8.376 -43.650 1.00 78.88 106 ASN A C 1
ATOM 791 O O . ASN A 1 106 ? 33.903 9.157 -42.908 1.00 78.88 106 ASN A O 1
ATOM 795 N N . ALA A 1 107 ? 32.105 7.892 -43.308 1.00 77.69 107 ALA A N 1
ATOM 796 C CA . ALA A 1 107 ? 31.485 8.194 -42.019 1.00 77.69 107 ALA A CA 1
ATOM 797 C C . ALA A 1 107 ? 32.265 7.552 -40.863 1.00 77.69 107 ALA A C 1
ATOM 799 O O . ALA A 1 107 ? 32.449 6.337 -40.828 1.00 77.69 107 ALA A O 1
ATOM 800 N N . THR A 1 108 ? 32.663 8.359 -39.880 1.00 78.69 108 THR A N 1
ATOM 801 C CA . THR A 1 108 ? 33.223 7.865 -38.617 1.00 78.69 108 THR A CA 1
ATOM 802 C C . THR A 1 108 ? 32.125 7.660 -37.578 1.00 78.69 108 THR A C 1
ATOM 804 O O . THR A 1 108 ? 31.071 8.292 -37.616 1.00 78.69 108 THR A O 1
ATOM 807 N N . GLU A 1 109 ? 32.380 6.801 -36.596 1.00 73.75 109 GLU A N 1
ATOM 808 C CA . GLU A 1 109 ? 31.462 6.568 -35.477 1.00 73.75 109 GLU A CA 1
ATOM 809 C C . GLU A 1 109 ? 31.149 7.861 -34.699 1.00 73.75 109 GLU A C 1
ATOM 811 O O . GLU A 1 109 ? 29.997 8.139 -34.366 1.00 73.75 109 GLU A O 1
ATOM 816 N N . GLN A 1 110 ? 32.162 8.711 -34.511 1.00 73.62 110 GLN A N 1
ATOM 817 C CA . GLN A 1 110 ? 32.039 10.005 -33.833 1.00 73.62 110 GLN A CA 1
ATOM 818 C C . GLN A 1 110 ? 31.046 10.948 -34.523 1.00 73.62 110 GLN A C 1
ATOM 820 O O . GLN A 1 110 ? 30.333 11.688 -33.850 1.00 73.62 110 GLN A O 1
ATOM 825 N N . LEU A 1 111 ? 30.963 10.898 -35.853 1.00 74.94 111 LEU A N 1
ATOM 826 C CA . LEU A 1 111 ? 30.009 11.683 -36.628 1.00 74.94 111 LEU A CA 1
ATOM 827 C C . LEU A 1 111 ? 28.564 11.254 -36.356 1.00 74.94 111 LEU A C 1
ATOM 829 O O . LEU A 1 111 ? 27.678 12.090 -36.188 1.00 74.94 111 LEU A O 1
ATOM 833 N N . ILE A 1 112 ? 28.331 9.940 -36.332 1.00 74.75 112 ILE A N 1
ATOM 834 C CA . ILE A 1 112 ? 27.011 9.355 -36.082 1.00 74.75 112 ILE A CA 1
ATOM 835 C C . ILE A 1 112 ? 26.576 9.715 -34.667 1.00 74.75 112 ILE A C 1
ATOM 837 O O . ILE A 1 112 ? 25.449 10.166 -34.466 1.00 74.75 112 ILE A O 1
ATOM 841 N N . MET A 1 113 ? 27.497 9.591 -33.707 1.00 73.12 113 MET A N 1
ATOM 842 C CA . MET A 1 113 ? 27.261 10.027 -32.341 1.00 73.12 113 MET A CA 1
ATOM 843 C C . MET A 1 113 ? 26.918 11.511 -32.283 1.00 73.12 113 MET A C 1
ATOM 845 O O . MET A 1 113 ? 25.944 11.861 -31.637 1.00 73.12 113 MET A O 1
ATOM 849 N N . GLU A 1 114 ? 27.660 12.387 -32.960 1.00 74.62 114 GLU A N 1
ATOM 850 C CA . GLU A 1 114 ? 27.393 13.830 -32.953 1.00 74.62 114 GLU A CA 1
ATOM 851 C C . GLU A 1 114 ? 25.998 14.164 -33.507 1.00 74.62 114 GLU A C 1
ATOM 853 O O . GLU A 1 114 ? 25.241 14.898 -32.867 1.00 74.62 114 GLU A O 1
ATOM 858 N N . ALA A 1 115 ? 25.637 13.582 -34.655 1.00 71.00 115 ALA A N 1
ATOM 859 C CA . ALA A 1 115 ? 24.351 13.811 -35.309 1.00 71.00 115 ALA A CA 1
ATOM 860 C C . ALA A 1 115 ? 23.171 13.263 -34.492 1.00 71.00 115 ALA A C 1
ATOM 862 O O . ALA A 1 115 ? 22.144 13.929 -34.366 1.00 71.00 115 ALA A O 1
ATOM 863 N N . LEU A 1 116 ? 23.315 12.072 -33.902 1.00 70.88 116 LEU A N 1
ATOM 864 C CA . LEU A 1 116 ? 22.288 11.482 -33.041 1.00 70.88 116 LEU A CA 1
ATOM 865 C C . LEU A 1 116 ? 22.220 12.169 -31.677 1.00 70.88 116 LEU A C 1
ATOM 867 O O . LEU A 1 116 ? 21.131 12.288 -31.125 1.00 70.88 116 LEU A O 1
ATOM 871 N N . ARG A 1 117 ? 23.342 12.668 -31.139 1.00 68.31 117 ARG A N 1
ATOM 872 C CA . ARG A 1 117 ? 23.402 13.310 -29.815 1.00 68.31 117 ARG A CA 1
ATOM 873 C C . ARG A 1 117 ? 22.563 14.576 -29.746 1.00 68.31 117 ARG A C 1
ATOM 875 O O . ARG A 1 117 ? 21.994 14.859 -28.699 1.00 68.31 117 ARG A O 1
ATOM 882 N N . GLN A 1 118 ? 22.434 15.300 -30.855 1.00 63.91 118 GLN A N 1
ATOM 883 C CA . GLN A 1 118 ? 21.538 16.455 -30.950 1.00 63.91 118 GLN A CA 1
ATOM 884 C C . GLN A 1 118 ? 20.053 16.077 -30.759 1.00 63.91 118 GLN A C 1
ATOM 886 O O . GLN A 1 118 ? 19.249 16.934 -30.407 1.00 63.91 118 GLN A O 1
ATOM 891 N N . PHE A 1 119 ? 19.708 14.796 -30.925 1.00 61.38 119 PHE A N 1
ATOM 892 C CA . PHE A 1 119 ? 18.369 14.228 -30.736 1.00 61.38 119 PHE A CA 1
ATOM 893 C C . PHE A 1 119 ? 18.316 13.187 -29.600 1.00 61.38 119 PHE A C 1
ATOM 895 O O . PHE A 1 119 ? 17.277 12.566 -29.390 1.00 61.38 119 PHE A O 1
ATOM 902 N N . ALA A 1 120 ? 19.413 13.008 -28.852 1.00 53.75 120 ALA A N 1
ATOM 903 C CA . ALA A 1 120 ? 19.577 11.994 -27.808 1.00 53.75 120 ALA A CA 1
ATOM 904 C C . ALA A 1 120 ? 19.189 12.505 -26.413 1.00 53.75 120 ALA A C 1
ATOM 906 O O . ALA A 1 120 ? 19.842 12.176 -25.423 1.00 53.75 120 ALA A O 1
ATOM 907 N N . GLU A 1 121 ? 18.132 13.310 -26.318 1.00 52.66 121 GLU A N 1
ATOM 908 C CA . GLU A 1 121 ? 17.472 13.466 -25.025 1.00 52.66 121 GLU A CA 1
ATOM 909 C C . GLU A 1 121 ? 16.761 12.155 -24.680 1.00 52.66 121 GLU A C 1
ATOM 911 O O . GLU A 1 121 ? 16.043 11.567 -25.502 1.00 52.66 121 GLU A O 1
ATOM 916 N N . GLU A 1 122 ? 17.032 11.696 -23.461 1.00 45.41 122 GLU A N 1
ATOM 917 C CA . GLU A 1 122 ? 16.593 10.442 -22.858 1.00 45.41 122 GLU A CA 1
ATOM 918 C C . GLU A 1 122 ? 15.138 10.104 -23.254 1.00 45.41 122 GLU A C 1
ATOM 920 O O . GLU A 1 122 ? 14.248 10.945 -23.156 1.00 45.41 122 GLU A O 1
ATOM 925 N N . PHE A 1 123 ? 14.901 8.867 -23.714 1.00 50.62 123 PHE A N 1
ATOM 926 C CA . PHE A 1 123 ? 13.595 8.272 -24.077 1.00 50.62 123 PHE A CA 1
ATOM 927 C C . PHE A 1 123 ? 12.990 8.526 -25.462 1.00 50.62 123 PHE A C 1
ATOM 929 O O . PHE A 1 123 ? 11.974 7.904 -25.779 1.00 50.62 123 PHE A O 1
ATOM 936 N N . THR A 1 124 ? 13.596 9.322 -26.340 1.00 63.19 124 THR A N 1
ATOM 937 C CA . THR A 1 124 ? 12.935 9.655 -27.616 1.00 63.19 124 THR A CA 1
ATOM 938 C C . THR A 1 124 ? 13.571 9.008 -28.846 1.00 63.19 124 THR A C 1
ATOM 940 O O . THR A 1 124 ? 14.080 9.680 -29.738 1.00 63.19 124 THR A O 1
ATOM 943 N N . VAL A 1 125 ? 13.443 7.678 -28.963 1.00 72.38 125 VAL A N 1
ATOM 944 C CA . VAL A 1 125 ? 13.619 6.976 -30.258 1.00 72.38 125 VAL A CA 1
ATOM 945 C C . VAL A 1 125 ? 12.782 7.629 -31.364 1.00 72.38 125 VAL A C 1
ATOM 947 O O . VAL A 1 125 ? 13.235 7.751 -32.498 1.00 72.38 125 VAL A O 1
ATOM 950 N N . ASP A 1 126 ? 11.610 8.158 -31.003 1.00 74.94 126 ASP A N 1
ATOM 951 C CA . ASP A 1 126 ? 10.713 8.879 -31.904 1.00 74.94 126 ASP A CA 1
ATOM 952 C C . ASP A 1 126 ? 11.342 10.187 -32.427 1.00 74.94 126 ASP A C 1
ATOM 954 O O . ASP A 1 126 ? 11.135 10.544 -33.585 1.00 74.94 126 ASP A O 1
ATOM 958 N N . LYS A 1 127 ? 12.185 10.872 -31.629 1.00 75.31 127 LYS A N 1
ATOM 959 C CA . LYS A 1 127 ? 12.935 12.059 -32.085 1.00 75.31 127 LYS A CA 1
ATOM 960 C C . LYS A 1 127 ? 14.009 11.680 -33.110 1.00 75.31 127 LYS A C 1
ATOM 962 O O . LYS A 1 127 ? 14.199 12.389 -34.095 1.00 75.31 127 LYS A O 1
ATOM 967 N N . ALA A 1 128 ? 14.684 10.548 -32.919 1.00 78.44 128 ALA A N 1
ATOM 968 C CA . ALA A 1 128 ? 15.701 10.070 -33.856 1.00 78.44 128 ALA A CA 1
ATOM 969 C C . ALA A 1 128 ? 15.102 9.655 -35.214 1.00 78.44 128 ALA A C 1
ATOM 971 O O . ALA A 1 128 ? 15.735 9.872 -36.249 1.00 78.44 128 ALA A O 1
ATOM 972 N N . LEU A 1 129 ? 13.861 9.149 -35.244 1.00 80.12 129 LEU A N 1
ATOM 973 C CA . LEU A 1 129 ? 13.151 8.842 -36.494 1.00 80.12 129 LEU A CA 1
ATOM 974 C C . LEU A 1 129 ? 12.981 10.072 -37.405 1.00 80.12 129 LEU A C 1
ATOM 976 O O . LEU A 1 129 ? 12.964 9.925 -38.630 1.00 80.12 129 LEU A O 1
ATOM 980 N N . PHE A 1 130 ? 12.940 11.297 -36.861 1.00 79.44 130 PHE A N 1
ATOM 981 C CA . PHE A 1 130 ? 12.857 12.511 -37.686 1.00 79.44 130 PHE A CA 1
ATOM 982 C C . PHE A 1 130 ? 14.053 12.681 -38.625 1.00 79.44 130 PHE A C 1
ATOM 984 O O . PHE A 1 130 ? 13.887 13.238 -39.715 1.00 79.44 130 PHE A O 1
ATOM 991 N N . LEU A 1 131 ? 15.224 12.151 -38.262 1.00 79.62 131 LEU A N 1
ATOM 992 C CA . LEU A 1 131 ? 16.429 12.173 -39.096 1.00 79.62 131 LEU A CA 1
ATOM 993 C C . LEU A 1 131 ? 16.326 11.256 -40.323 1.00 79.62 131 LEU A C 1
ATOM 995 O O . LEU A 1 131 ? 17.106 11.391 -41.270 1.00 79.62 131 LEU A O 1
ATOM 999 N N . SER A 1 132 ? 15.338 10.359 -40.363 1.00 84.00 132 SER A N 1
ATOM 1000 C CA . SER A 1 132 ? 15.097 9.508 -41.523 1.00 84.00 132 SER A CA 1
ATOM 1001 C C . SER A 1 132 ? 14.754 10.349 -42.758 1.00 84.00 132 SER A C 1
ATOM 1003 O O . SER A 1 132 ? 13.892 11.236 -42.742 1.00 84.00 132 SER A O 1
ATOM 1005 N N . GLY A 1 133 ? 15.462 10.086 -43.853 1.00 81.69 133 GLY A N 1
ATOM 1006 C CA . GLY A 1 133 ? 15.328 10.783 -45.129 1.00 81.69 133 GLY A CA 1
ATOM 1007 C C . GLY A 1 133 ? 16.245 11.994 -45.313 1.00 81.69 133 GLY A C 1
ATOM 1008 O O . GLY A 1 133 ? 16.334 12.480 -46.443 1.00 81.69 133 GLY A O 1
ATOM 1009 N N . TYR A 1 134 ? 16.951 12.459 -44.276 1.00 85.50 134 TYR A N 1
ATOM 1010 C CA . TYR A 1 134 ? 17.916 13.553 -44.419 1.00 85.50 134 TYR A CA 1
ATOM 1011 C C . TYR A 1 134 ? 19.102 13.152 -45.300 1.00 85.50 134 TYR A C 1
ATOM 1013 O O . TYR A 1 134 ? 19.592 12.021 -45.259 1.00 85.50 134 TYR A O 1
ATOM 1021 N N . ARG A 1 135 ? 19.599 14.100 -46.096 1.00 84.56 135 ARG A N 1
ATOM 1022 C CA . ARG A 1 135 ? 20.844 13.935 -46.854 1.00 84.56 135 ARG A CA 1
ATOM 1023 C C . ARG A 1 135 ? 21.999 14.478 -46.031 1.00 84.56 135 ARG A C 1
ATOM 1025 O O . ARG A 1 135 ? 22.032 15.670 -45.750 1.00 84.56 135 ARG A O 1
ATOM 1032 N N . ILE A 1 136 ? 22.941 13.619 -45.676 1.00 86.25 136 ILE A N 1
ATOM 1033 C CA . ILE A 1 136 ? 24.143 14.002 -44.938 1.00 86.25 136 ILE A CA 1
ATOM 1034 C C . ILE A 1 136 ? 25.265 14.368 -45.912 1.00 86.25 136 ILE A C 1
ATOM 1036 O O . ILE A 1 136 ? 25.438 13.711 -46.945 1.00 86.25 136 ILE A O 1
ATOM 1040 N N . ARG A 1 137 ? 26.014 15.425 -45.587 1.00 84.88 137 ARG A N 1
ATOM 1041 C CA . ARG A 1 137 ? 27.242 15.845 -46.275 1.00 84.88 137 ARG A CA 1
ATOM 1042 C C . ARG A 1 137 ? 28.357 16.062 -45.255 1.00 84.88 137 ARG A C 1
ATOM 1044 O O . ARG A 1 137 ? 28.149 16.815 -44.304 1.00 84.88 137 ARG A O 1
ATOM 1051 N N . LEU A 1 138 ? 29.509 15.424 -45.455 1.00 84.12 138 LEU A N 1
ATOM 1052 C CA . LEU A 1 138 ? 30.688 15.579 -44.594 1.00 84.12 138 LEU A CA 1
ATOM 1053 C C . LEU A 1 138 ? 31.472 16.841 -44.968 1.00 84.12 138 LEU A C 1
ATOM 1055 O O . LEU A 1 138 ? 31.855 17.019 -46.127 1.00 84.12 138 LEU A O 1
ATOM 1059 N N . GLY A 1 139 ? 31.714 17.715 -43.987 1.00 80.75 139 GLY A N 1
ATOM 1060 C CA . GLY A 1 139 ? 32.414 18.987 -44.193 1.00 80.75 139 GLY A CA 1
ATOM 1061 C C . GLY A 1 139 ? 31.881 19.796 -45.389 1.00 80.75 139 GLY A C 1
ATOM 1062 O O . GLY A 1 139 ? 30.671 19.973 -45.559 1.00 80.75 139 GLY A O 1
ATOM 1063 N N . SER A 1 140 ? 32.800 20.269 -46.236 1.00 75.19 140 SER A N 1
ATOM 1064 C CA . SER A 1 140 ? 32.492 21.013 -47.472 1.00 75.19 140 SER A CA 1
ATOM 1065 C C . SER A 1 140 ? 32.602 20.167 -48.746 1.00 75.19 140 SER A C 1
ATOM 1067 O O . SER A 1 140 ? 32.416 20.699 -49.842 1.00 75.19 140 SER A O 1
ATOM 1069 N N . SER A 1 141 ? 32.911 18.872 -48.626 1.00 72.88 141 SER A N 1
ATOM 1070 C CA . SER A 1 141 ? 33.073 17.994 -49.786 1.00 72.88 141 SER A CA 1
ATOM 1071 C C . SER A 1 141 ? 31.729 17.725 -50.464 1.00 72.88 141 SER A C 1
ATOM 1073 O O . SER A 1 141 ? 30.699 17.563 -49.806 1.00 72.88 141 SER A O 1
ATOM 1075 N N . THR A 1 142 ? 31.726 17.685 -51.797 1.00 72.56 142 THR A N 1
ATOM 1076 C CA . THR A 1 142 ? 30.547 17.317 -52.607 1.00 72.56 142 THR A CA 1
ATOM 1077 C C . THR A 1 142 ? 30.701 15.952 -53.273 1.00 72.56 142 THR A C 1
ATOM 1079 O O . THR A 1 142 ? 29.852 15.546 -54.071 1.00 72.56 142 THR A O 1
ATOM 1082 N N . ASP A 1 143 ? 31.756 15.220 -52.913 1.00 78.44 143 ASP A N 1
ATOM 1083 C CA . ASP A 1 143 ? 32.043 13.913 -53.476 1.00 78.44 143 ASP A CA 1
ATOM 1084 C C . ASP A 1 143 ? 30.992 12.878 -53.076 1.00 78.44 143 ASP A C 1
ATOM 1086 O O . ASP A 1 143 ? 30.446 12.870 -51.971 1.00 78.44 143 ASP A O 1
ATOM 1090 N N . LYS A 1 144 ? 30.739 11.929 -53.984 1.00 75.94 144 LYS A N 1
ATOM 1091 C CA . LYS A 1 144 ? 29.755 10.850 -53.778 1.00 75.94 144 LYS A CA 1
ATOM 1092 C C . LYS A 1 144 ? 30.059 9.976 -52.553 1.00 75.94 144 LYS A C 1
ATOM 1094 O O . LYS A 1 144 ? 29.150 9.325 -52.050 1.00 75.94 144 LYS A O 1
ATOM 1099 N N . LYS A 1 145 ? 31.315 9.958 -52.098 1.00 80.62 145 LYS A N 1
ATOM 1100 C CA . LYS A 1 145 ? 31.790 9.199 -50.929 1.00 80.62 145 LYS A CA 1
ATOM 1101 C C . LYS A 1 145 ? 31.504 9.907 -49.602 1.00 80.62 145 LYS A C 1
ATOM 1103 O O . LYS A 1 145 ? 31.343 9.242 -48.582 1.00 80.62 145 LYS A O 1
ATOM 1108 N N . ASP A 1 146 ? 31.356 11.230 -49.654 1.00 81.12 146 ASP A N 1
ATOM 1109 C CA . ASP A 1 146 ? 31.144 12.122 -48.510 1.00 81.12 146 ASP A CA 1
ATOM 1110 C C . ASP A 1 146 ? 29.677 12.548 -48.361 1.00 81.12 146 ASP A C 1
ATOM 1112 O O . ASP A 1 146 ? 29.334 13.367 -47.504 1.00 81.12 146 ASP A O 1
ATOM 1116 N N . THR A 1 147 ? 28.784 11.989 -49.184 1.00 81.25 147 THR A N 1
ATOM 1117 C CA . THR A 1 147 ? 27.341 12.207 -49.085 1.00 81.25 147 THR A CA 1
ATOM 1118 C C . THR A 1 147 ? 26.568 10.899 -48.945 1.00 81.25 147 THR A C 1
ATOM 1120 O O . THR A 1 147 ? 26.862 9.893 -49.590 1.00 81.25 147 THR A O 1
ATOM 1123 N N . GLY A 1 148 ? 25.551 10.916 -48.088 1.00 84.38 148 GLY A N 1
ATOM 1124 C CA . GLY A 1 148 ? 24.681 9.777 -47.806 1.00 84.38 148 GLY A CA 1
ATOM 1125 C C . GLY A 1 148 ? 23.227 10.207 -47.645 1.00 84.38 148 GLY A C 1
ATOM 1126 O O . GLY A 1 148 ? 22.923 11.396 -47.524 1.00 84.38 148 GLY A O 1
ATOM 1127 N N . ARG A 1 149 ? 22.309 9.239 -47.639 1.00 85.75 149 ARG A N 1
ATOM 1128 C CA . ARG A 1 149 ? 20.897 9.468 -47.306 1.00 85.75 149 ARG A CA 1
ATOM 1129 C C . ARG A 1 149 ? 20.588 8.662 -46.062 1.00 85.75 149 ARG A C 1
ATOM 1131 O O . ARG A 1 149 ? 20.506 7.441 -46.146 1.00 85.75 149 ARG A O 1
ATOM 1138 N N . LEU A 1 150 ? 20.416 9.356 -44.946 1.00 85.69 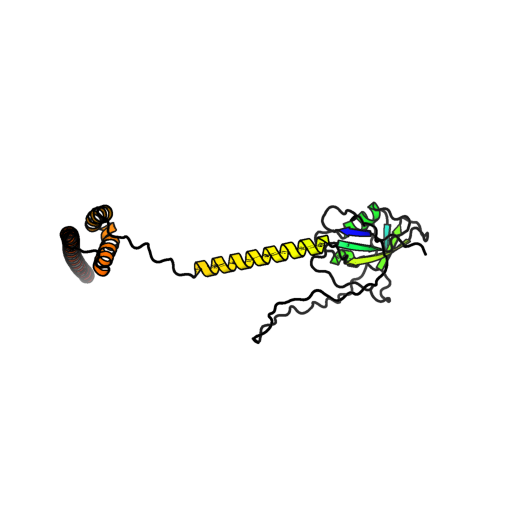150 LEU A N 1
ATOM 1139 C CA . LEU A 1 150 ? 20.137 8.737 -43.664 1.00 85.69 150 LEU A CA 1
ATOM 1140 C C . LEU A 1 150 ? 18.792 8.019 -43.709 1.00 85.69 150 LEU A C 1
ATOM 1142 O O . LEU A 1 150 ? 17.788 8.555 -44.184 1.00 85.69 150 LEU A O 1
ATOM 1146 N N . HIS A 1 151 ? 18.785 6.804 -43.189 1.00 86.62 151 HIS A N 1
ATOM 1147 C CA . HIS A 1 151 ? 17.583 6.060 -42.876 1.00 86.62 151 HIS A CA 1
ATOM 1148 C C . HIS A 1 151 ? 17.661 5.678 -41.406 1.00 86.62 151 HIS A C 1
ATOM 1150 O O . HIS A 1 151 ? 18.567 4.948 -41.011 1.00 86.62 151 HIS A O 1
ATOM 1156 N N . VAL A 1 152 ? 16.744 6.228 -40.616 1.00 85.38 152 VAL A N 1
ATOM 1157 C CA . VAL A 1 152 ? 16.601 5.906 -39.198 1.00 85.38 152 VAL A CA 1
ATOM 1158 C C . VAL A 1 152 ? 15.252 5.229 -39.018 1.00 85.38 152 VAL A C 1
ATOM 1160 O O . VAL A 1 152 ? 14.247 5.750 -39.506 1.00 85.38 152 VAL A O 1
ATOM 1163 N N . ASP A 1 153 ? 15.243 4.070 -38.373 1.00 86.12 153 ASP A N 1
ATOM 1164 C CA . ASP A 1 153 ? 14.030 3.296 -38.097 1.00 86.12 153 ASP A CA 1
ATOM 1165 C C . ASP A 1 153 ? 14.157 2.570 -36.750 1.00 86.12 153 ASP A C 1
ATOM 1167 O O . ASP A 1 153 ? 15.243 2.511 -36.164 1.00 86.12 153 ASP A O 1
ATOM 1171 N N . PHE A 1 154 ? 13.060 2.015 -36.240 1.00 85.88 154 PHE A N 1
ATOM 1172 C CA . PHE A 1 154 ? 13.093 1.210 -35.021 1.00 85.88 154 PHE A CA 1
ATOM 1173 C C . PHE A 1 154 ? 13.957 -0.040 -35.211 1.00 85.88 154 PHE A C 1
ATOM 1175 O O . PHE A 1 154 ? 13.822 -0.776 -36.196 1.00 85.88 154 PHE A O 1
ATOM 1182 N N . ALA A 1 155 ? 14.834 -0.307 -34.242 1.00 85.38 155 ALA A N 1
ATOM 1183 C CA . ALA A 1 155 ? 15.585 -1.551 -34.200 1.00 85.38 155 ALA A CA 1
ATOM 1184 C C . ALA A 1 155 ? 14.833 -2.591 -33.367 1.00 85.38 155 ALA A C 1
ATOM 1186 O O . ALA A 1 155 ? 14.327 -2.309 -32.282 1.00 85.38 155 ALA A O 1
ATOM 1187 N N . GLN A 1 156 ? 14.812 -3.829 -33.848 1.00 83.69 156 GLN A N 1
ATOM 1188 C CA . GLN A 1 156 ? 14.321 -4.959 -33.070 1.00 83.69 156 GLN A CA 1
ATOM 1189 C C . GLN A 1 156 ? 15.469 -5.529 -32.231 1.00 83.69 156 GLN A C 1
ATOM 1191 O O . GLN A 1 156 ? 16.072 -6.541 -32.580 1.00 83.69 156 GLN A O 1
ATOM 1196 N N . ALA A 1 157 ? 15.816 -4.835 -31.148 1.00 85.06 157 ALA A N 1
ATOM 1197 C CA . ALA A 1 157 ? 16.844 -5.294 -30.222 1.00 85.06 157 ALA A CA 1
ATOM 1198 C C . ALA A 1 157 ? 16.271 -6.343 -29.255 1.00 85.06 157 ALA A C 1
ATOM 1200 O O . ALA A 1 157 ? 15.238 -6.127 -28.618 1.00 85.06 157 ALA A O 1
ATOM 1201 N N . ARG A 1 158 ? 16.959 -7.485 -29.129 1.00 82.69 158 ARG A N 1
ATOM 1202 C CA . ARG A 1 158 ? 16.566 -8.569 -28.211 1.00 82.69 158 ARG A CA 1
ATOM 1203 C C . ARG A 1 158 ? 16.564 -8.106 -26.750 1.00 82.69 158 ARG A C 1
ATOM 1205 O O . ARG A 1 158 ? 15.662 -8.475 -26.001 1.00 82.69 158 ARG A O 1
ATOM 1212 N N . ASP A 1 159 ? 17.534 -7.277 -26.379 1.00 85.44 159 ASP A N 1
ATOM 1213 C CA . ASP A 1 159 ? 17.692 -6.778 -25.011 1.00 85.44 159 ASP A CA 1
ATOM 1214 C C . ASP A 1 159 ? 16.559 -5.817 -24.617 1.00 85.44 159 ASP A C 1
ATOM 1216 O O . ASP A 1 159 ? 15.995 -5.946 -23.532 1.00 85.44 159 ASP A O 1
ATOM 1220 N N . ASP A 1 160 ? 16.139 -4.934 -25.532 1.00 85.25 160 ASP A N 1
ATOM 1221 C CA . ASP A 1 160 ? 15.007 -4.018 -25.325 1.00 85.25 160 ASP A CA 1
ATOM 1222 C C . ASP A 1 160 ? 13.705 -4.786 -25.031 1.00 85.25 160 ASP A C 1
ATOM 1224 O O . ASP A 1 160 ? 12.957 -4.443 -24.105 1.00 85.25 160 ASP A O 1
ATOM 1228 N N . LEU A 1 161 ? 13.454 -5.855 -25.798 1.00 83.56 161 LEU A N 1
ATOM 1229 C CA . LEU A 1 161 ? 12.294 -6.723 -25.604 1.00 83.56 161 LEU A CA 1
ATOM 1230 C C . LEU A 1 161 ? 12.370 -7.451 -24.254 1.00 83.56 161 LEU A C 1
ATOM 1232 O O . LEU A 1 161 ? 11.400 -7.452 -23.494 1.00 83.56 161 LEU A O 1
ATOM 1236 N N . TYR A 1 162 ? 13.529 -8.023 -23.921 1.00 87.19 162 TYR A N 1
ATOM 1237 C CA . TYR A 1 162 ? 13.734 -8.740 -22.662 1.00 87.19 162 TYR A CA 1
ATOM 1238 C C . TYR A 1 162 ? 13.540 -7.837 -21.433 1.00 87.19 162 TYR A C 1
ATOM 1240 O O . TYR A 1 162 ? 12.843 -8.210 -20.481 1.00 87.19 162 TYR A O 1
ATOM 1248 N N . GLU A 1 163 ? 14.103 -6.625 -21.451 1.00 85.44 163 GLU A N 1
ATOM 1249 C CA . GLU A 1 163 ? 13.907 -5.633 -20.390 1.00 85.44 163 GLU A CA 1
ATOM 1250 C C . GLU A 1 163 ? 12.434 -5.249 -20.223 1.00 85.44 163 GLU A C 1
ATOM 1252 O O . GLU A 1 163 ? 11.942 -5.069 -19.102 1.00 85.44 163 GLU A O 1
ATOM 1257 N N . TRP A 1 164 ? 11.715 -5.078 -21.333 1.00 90.62 164 TRP A N 1
ATOM 1258 C CA . TRP A 1 164 ? 10.291 -4.772 -21.306 1.00 90.62 164 TRP A CA 1
ATOM 1259 C C . TRP A 1 164 ? 9.484 -5.911 -20.686 1.00 90.62 164 TRP A C 1
ATOM 1261 O O . TRP A 1 164 ? 8.706 -5.658 -19.765 1.00 90.62 164 TRP A O 1
ATOM 1271 N N . GLU A 1 165 ? 9.728 -7.159 -21.088 1.00 91.62 165 GLU A N 1
ATOM 1272 C CA . GLU A 1 165 ? 9.058 -8.321 -20.498 1.00 91.62 165 GLU A CA 1
ATOM 1273 C C . GLU A 1 165 ? 9.337 -8.446 -18.996 1.00 91.62 165 GLU A C 1
ATOM 1275 O O . GLU A 1 165 ? 8.430 -8.722 -18.206 1.00 91.62 165 GLU A O 1
ATOM 1280 N N . CYS A 1 166 ? 10.583 -8.219 -18.568 1.00 92.06 166 CYS A N 1
ATOM 1281 C CA . CYS A 1 166 ? 10.942 -8.235 -17.151 1.00 92.06 166 CYS A CA 1
ATOM 1282 C C . CYS A 1 166 ? 10.167 -7.176 -16.359 1.00 92.06 166 CYS A C 1
ATOM 1284 O O . CYS A 1 166 ? 9.611 -7.488 -15.301 1.00 92.06 166 CYS A O 1
ATOM 1286 N N . ARG A 1 167 ? 10.055 -5.955 -16.896 1.00 91.12 167 ARG A N 1
ATOM 1287 C CA . ARG A 1 167 ? 9.249 -4.881 -16.293 1.00 91.12 167 ARG A CA 1
ATOM 1288 C C . ARG A 1 167 ? 7.760 -5.223 -16.248 1.00 91.12 167 ARG A C 1
ATOM 1290 O O . ARG A 1 167 ? 7.139 -5.012 -15.211 1.00 91.12 167 ARG A O 1
ATOM 1297 N N . GLN A 1 168 ? 7.198 -5.826 -17.295 1.00 91.69 168 GLN A N 1
ATOM 1298 C CA . GLN A 1 168 ? 5.800 -6.280 -17.281 1.00 91.69 168 GLN A CA 1
ATOM 1299 C C . GLN A 1 168 ? 5.553 -7.333 -16.191 1.00 91.69 168 GLN A C 1
ATOM 1301 O O . GLN A 1 168 ? 4.585 -7.239 -15.435 1.00 91.69 168 GLN A O 1
ATOM 1306 N N . ARG A 1 169 ? 6.463 -8.305 -16.033 1.00 92.75 169 ARG A N 1
ATOM 1307 C CA . ARG A 1 169 ? 6.363 -9.309 -14.959 1.00 92.75 169 ARG A CA 1
ATOM 1308 C C . ARG A 1 169 ? 6.484 -8.682 -13.565 1.00 92.75 169 ARG A C 1
ATOM 1310 O O . ARG A 1 169 ? 5.851 -9.173 -12.633 1.00 92.75 169 ARG A O 1
ATOM 1317 N N . MET A 1 170 ? 7.309 -7.647 -13.398 1.00 90.88 170 MET A N 1
ATOM 1318 C CA . MET A 1 170 ? 7.426 -6.886 -12.145 1.00 90.88 170 MET A CA 1
ATOM 1319 C C . MET A 1 170 ? 6.112 -6.179 -11.802 1.00 90.88 170 MET A C 1
ATOM 1321 O O . MET A 1 170 ? 5.555 -6.442 -10.738 1.00 90.88 170 MET A O 1
ATOM 1325 N N . LEU A 1 171 ? 5.567 -5.388 -12.732 1.00 91.50 171 LEU A N 1
ATOM 1326 C CA . LEU A 1 171 ? 4.296 -4.677 -12.545 1.00 91.50 171 LEU A CA 1
ATOM 1327 C C . LEU A 1 171 ? 3.146 -5.640 -12.234 1.00 91.50 171 LEU A C 1
ATOM 1329 O O . LEU A 1 171 ? 2.381 -5.413 -11.305 1.00 91.50 171 LEU A O 1
ATOM 1333 N N . ALA A 1 172 ? 3.072 -6.779 -12.928 1.00 91.88 172 ALA A N 1
ATOM 1334 C CA . ALA A 1 172 ? 2.050 -7.788 -12.659 1.00 91.88 172 ALA A CA 1
ATOM 1335 C C . ALA A 1 172 ? 2.162 -8.408 -11.251 1.00 91.88 172 ALA A C 1
ATOM 1337 O O . ALA A 1 172 ? 1.149 -8.788 -10.662 1.00 91.88 172 ALA A O 1
ATOM 1338 N N . ARG A 1 173 ? 3.377 -8.553 -10.699 1.00 92.69 173 ARG A N 1
ATOM 1339 C CA . ARG A 1 173 ? 3.573 -9.006 -9.307 1.00 92.69 173 ARG A CA 1
ATOM 1340 C C . ARG A 1 173 ? 3.153 -7.931 -8.316 1.00 92.69 173 ARG A C 1
ATOM 1342 O O . ARG A 1 173 ? 2.482 -8.256 -7.340 1.00 92.69 173 ARG A O 1
ATOM 1349 N N . GLU A 1 174 ? 3.528 -6.686 -8.576 1.00 90.25 174 GLU A N 1
ATOM 1350 C CA . GLU A 1 174 ? 3.184 -5.551 -7.726 1.00 90.25 174 GLU A CA 1
ATOM 1351 C C . GLU A 1 174 ? 1.670 -5.320 -7.678 1.00 90.25 174 GLU A C 1
ATOM 1353 O O . GLU A 1 174 ? 1.115 -5.160 -6.598 1.00 90.25 174 GLU A O 1
ATOM 1358 N N . GLU A 1 175 ? 0.981 -5.411 -8.816 1.00 90.50 175 GLU A N 1
ATOM 1359 C CA . GLU A 1 175 ? -0.480 -5.306 -8.906 1.00 90.50 175 GLU A CA 1
ATOM 1360 C C . GLU A 1 175 ? -1.169 -6.384 -8.056 1.00 90.50 175 GLU A C 1
ATOM 1362 O O . GLU A 1 175 ? -2.062 -6.094 -7.259 1.00 90.50 175 GLU A O 1
ATOM 1367 N N . ARG A 1 176 ? -0.703 -7.640 -8.150 1.00 89.81 176 ARG A N 1
ATOM 1368 C CA . ARG A 1 176 ? -1.205 -8.731 -7.298 1.00 89.81 176 ARG A CA 1
ATOM 1369 C C . ARG A 1 176 ? -0.935 -8.473 -5.820 1.00 89.81 176 ARG A C 1
ATOM 1371 O O . ARG A 1 176 ? -1.792 -8.767 -4.991 1.00 89.81 176 ARG A O 1
ATOM 1378 N N . HIS A 1 177 ? 0.237 -7.939 -5.490 1.00 92.81 177 HIS A N 1
ATOM 1379 C CA . HIS A 1 177 ? 0.590 -7.596 -4.118 1.00 92.81 177 HIS A CA 1
ATOM 1380 C C . HIS A 1 177 ? -0.303 -6.472 -3.578 1.00 92.81 177 HIS A C 1
ATOM 1382 O O . HIS A 1 177 ? -0.856 -6.599 -2.489 1.00 92.81 177 HIS A O 1
ATOM 1388 N N . ARG A 1 178 ? -0.513 -5.411 -4.362 1.00 91.62 178 ARG A N 1
ATOM 1389 C CA . ARG A 1 178 ? -1.384 -4.279 -4.025 1.00 91.62 178 ARG A CA 1
ATOM 1390 C C . ARG A 1 178 ? -2.823 -4.735 -3.804 1.00 91.62 178 ARG A C 1
ATOM 1392 O O . ARG A 1 178 ? -3.401 -4.425 -2.767 1.00 91.62 178 ARG A O 1
ATOM 1399 N N . ARG A 1 179 ? -3.356 -5.549 -4.719 1.00 88.19 179 ARG A N 1
ATOM 1400 C CA . ARG A 1 179 ? -4.702 -6.122 -4.603 1.00 88.19 179 ARG A CA 1
ATOM 1401 C C . ARG A 1 179 ? -4.848 -7.007 -3.366 1.00 88.19 179 ARG A C 1
ATOM 1403 O O . ARG A 1 179 ? -5.851 -6.903 -2.672 1.00 88.19 179 ARG A O 1
ATOM 1410 N N . LYS A 1 180 ? -3.851 -7.846 -3.065 1.00 87.56 180 LYS A N 1
ATOM 1411 C CA . LYS A 1 180 ? -3.864 -8.681 -1.857 1.00 87.56 180 LYS A CA 1
ATOM 1412 C C . LYS A 1 180 ? -3.858 -7.832 -0.584 1.00 87.56 180 LYS A C 1
ATOM 1414 O O . LYS A 1 180 ? -4.631 -8.112 0.318 1.00 87.56 180 LYS A O 1
ATOM 1419 N N . MET A 1 181 ? -3.030 -6.788 -0.524 1.00 86.00 181 MET A N 1
ATOM 1420 C CA . MET A 1 181 ? -2.979 -5.879 0.629 1.00 86.00 181 MET A CA 1
ATOM 1421 C C . MET A 1 181 ? -4.308 -5.145 0.848 1.00 86.00 181 MET A C 1
ATOM 1423 O O . MET A 1 181 ? -4.728 -4.958 1.986 1.00 86.00 181 MET A O 1
ATOM 1427 N N . GLU A 1 182 ? -4.979 -4.738 -0.230 1.00 85.75 182 GLU A N 1
ATOM 1428 C CA . GLU A 1 182 ? -6.294 -4.099 -0.153 1.00 85.75 182 GLU A CA 1
ATOM 1429 C C . GLU A 1 182 ? -7.394 -5.082 0.278 1.00 85.75 182 GLU A C 1
ATOM 1431 O O . GLU A 1 182 ? -8.205 -4.753 1.144 1.00 85.75 182 GLU A O 1
ATOM 1436 N N . GLU A 1 183 ? -7.377 -6.309 -0.250 1.00 83.00 183 GLU A N 1
ATOM 1437 C CA . GLU A 1 183 ? -8.277 -7.388 0.173 1.00 83.00 183 GLU A CA 1
ATOM 1438 C C . GLU A 1 183 ? -8.068 -7.751 1.652 1.00 83.00 183 GLU A C 1
ATOM 1440 O O . GLU A 1 183 ? -9.034 -7.847 2.408 1.00 83.00 183 GLU A O 1
ATOM 1445 N N . ASP A 1 184 ? -6.814 -7.892 2.088 1.00 79.94 184 ASP A N 1
ATOM 1446 C CA . ASP A 1 184 ? -6.466 -8.198 3.478 1.00 79.94 184 ASP A CA 1
ATOM 1447 C C . ASP A 1 184 ? -6.866 -7.051 4.427 1.00 79.94 184 ASP A C 1
ATOM 1449 O O . ASP A 1 184 ? -7.240 -7.317 5.567 1.00 79.94 184 ASP A O 1
ATOM 1453 N N . ARG A 1 185 ? -6.886 -5.789 3.966 1.00 81.50 185 ARG A N 1
ATOM 1454 C CA . ARG A 1 185 ? -7.406 -4.646 4.747 1.00 81.50 185 ARG A CA 1
ATOM 1455 C C . ARG A 1 185 ? -8.923 -4.704 4.949 1.00 81.50 185 ARG A C 1
ATOM 1457 O O . ARG A 1 185 ? -9.422 -4.181 5.942 1.00 81.50 185 ARG A O 1
ATOM 1464 N N . LEU A 1 186 ? -9.655 -5.277 3.994 1.00 76.31 186 LEU A N 1
ATOM 1465 C CA . LEU A 1 186 ? -11.115 -5.411 4.046 1.00 76.31 186 LEU A CA 1
ATOM 1466 C C . LEU A 1 186 ? -11.570 -6.664 4.797 1.00 76.31 186 LEU A C 1
ATOM 1468 O O . LEU A 1 186 ? -12.744 -6.762 5.162 1.00 76.31 186 LEU A O 1
ATOM 1472 N N . ARG A 1 187 ? -10.670 -7.622 5.045 1.00 77.56 187 ARG A N 1
ATOM 1473 C CA . ARG A 1 187 ? -10.992 -8.764 5.898 1.00 77.56 187 ARG A CA 1
ATOM 1474 C C . ARG A 1 187 ? -11.254 -8.277 7.326 1.00 77.56 187 ARG A C 1
ATOM 1476 O O . ARG A 1 187 ? -10.456 -7.505 7.860 1.00 77.56 187 ARG A O 1
ATOM 1483 N N . PRO A 1 188 ? -12.346 -8.732 7.968 1.00 74.44 188 PRO A N 1
ATOM 1484 C CA . PRO A 1 188 ? -12.553 -8.492 9.386 1.00 74.44 188 PRO A CA 1
ATOM 1485 C C . PRO A 1 188 ? -11.319 -8.956 10.169 1.00 74.44 188 PRO A C 1
ATOM 1487 O O . PRO A 1 188 ? -10.774 -10.017 9.840 1.00 74.44 188 PRO A O 1
ATOM 1490 N N . PRO A 1 189 ? -10.869 -8.204 11.190 1.00 68.50 189 PRO A N 1
ATOM 1491 C CA . PRO A 1 189 ? -9.789 -8.666 12.044 1.00 68.50 189 PRO A CA 1
ATOM 1492 C C . PRO A 1 189 ? -10.162 -10.035 12.610 1.00 68.50 189 PRO A C 1
ATOM 1494 O O . PRO A 1 189 ? -11.301 -10.249 13.039 1.00 68.50 189 PRO A O 1
ATOM 1497 N N . SER A 1 190 ? -9.204 -10.964 12.573 1.00 65.38 190 SER A N 1
ATOM 1498 C CA . SER A 1 190 ? -9.354 -12.290 13.165 1.00 65.38 190 SER A CA 1
ATOM 1499 C C . SER A 1 190 ? -9.939 -12.144 14.573 1.00 65.38 190 SER A C 1
ATOM 1501 O O . SER A 1 190 ? -9.452 -11.287 15.320 1.00 65.38 190 SER A O 1
ATOM 1503 N N . PRO A 1 191 ? -10.968 -12.931 14.948 1.00 70.75 191 PRO A N 1
ATOM 1504 C CA . PRO A 1 191 ? -11.546 -12.855 16.281 1.00 70.75 191 PRO A CA 1
ATOM 1505 C C . PRO A 1 191 ? -10.438 -12.908 17.343 1.00 70.75 191 PRO A C 1
ATOM 1507 O O . PRO A 1 191 ? -9.495 -13.691 17.171 1.00 70.75 191 PRO A O 1
ATOM 1510 N N . PRO A 1 192 ? -10.512 -12.088 18.410 1.00 68.06 192 PRO A N 1
ATOM 1511 C CA . PRO A 1 192 ? -9.497 -12.079 19.454 1.00 68.06 192 PRO A CA 1
ATOM 1512 C C . PRO A 1 192 ? -9.227 -13.502 19.957 1.00 68.06 192 PRO A C 1
ATOM 1514 O O . PRO A 1 192 ? -10.184 -14.274 20.096 1.00 68.06 192 PRO A O 1
ATOM 1517 N N . PRO A 1 193 ? -7.961 -13.864 20.237 1.00 71.81 193 PRO A N 1
ATOM 1518 C CA . PRO A 1 193 ? -7.634 -15.177 20.773 1.00 71.81 193 PRO A CA 1
ATOM 1519 C C . PRO A 1 193 ? -8.497 -15.473 21.998 1.00 71.81 193 PRO A C 1
ATOM 1521 O O . PRO A 1 193 ? -8.496 -14.716 22.970 1.00 71.81 193 PRO A O 1
ATOM 1524 N N . ILE A 1 194 ? -9.266 -16.560 21.943 1.00 74.94 194 ILE A N 1
ATOM 1525 C CA . ILE A 1 194 ? -10.136 -16.932 23.053 1.00 74.94 194 ILE A CA 1
ATOM 1526 C C . ILE A 1 194 ? -9.245 -17.488 24.160 1.00 74.94 194 ILE A C 1
ATOM 1528 O O . ILE A 1 194 ? -8.677 -18.570 24.019 1.00 74.94 194 ILE A O 1
ATOM 1532 N N . VAL A 1 195 ? -9.124 -16.750 25.263 1.00 81.31 195 VAL A N 1
ATOM 1533 C CA . VAL A 1 195 ? -8.365 -17.196 26.436 1.00 81.31 195 VAL A CA 1
ATOM 1534 C C . VAL A 1 195 ? -8.994 -18.489 26.953 1.00 81.31 195 VAL A C 1
ATOM 1536 O O . VAL A 1 195 ? -10.186 -18.530 27.257 1.00 81.31 195 VAL A O 1
ATOM 1539 N N . HIS A 1 196 ? -8.209 -19.559 27.021 1.00 87.38 196 HIS A N 1
ATOM 1540 C CA . HIS A 1 196 ? -8.650 -20.843 27.561 1.00 87.38 196 HIS A CA 1
ATOM 1541 C C . HIS A 1 196 ? -8.516 -20.865 29.083 1.00 87.38 196 HIS A C 1
ATOM 1543 O O . HIS A 1 196 ? -7.662 -20.177 29.647 1.00 87.38 196 HIS A O 1
ATOM 1549 N N . TYR A 1 197 ? -9.335 -21.678 29.750 1.00 91.00 197 TYR A N 1
ATOM 1550 C CA . TYR A 1 197 ? -9.213 -21.846 31.190 1.00 91.00 197 TYR A CA 1
ATOM 1551 C C . TYR A 1 197 ? -7.872 -22.505 31.541 1.00 91.00 197 TYR A C 1
ATOM 1553 O O . TYR A 1 197 ? -7.537 -23.591 31.068 1.00 91.00 197 TYR A O 1
ATOM 1561 N N . SER A 1 198 ? -7.128 -21.862 32.431 1.00 93.25 198 SER A N 1
ATOM 1562 C CA . SER A 1 198 ? -6.031 -22.469 33.178 1.00 93.25 198 SER A CA 1
ATOM 1563 C C . SER A 1 198 ? -6.061 -21.938 34.607 1.00 93.25 198 SER A C 1
ATOM 1565 O O . SER A 1 198 ? -6.672 -20.905 34.879 1.00 93.25 198 SER A O 1
ATOM 1567 N N . GLU A 1 199 ? -5.406 -22.624 35.539 1.00 92.88 199 GLU A N 1
ATOM 1568 C CA . GLU A 1 199 ? -5.342 -22.169 36.933 1.00 92.88 199 GLU A CA 1
ATOM 1569 C C . GLU A 1 199 ? -4.654 -20.798 37.060 1.00 92.88 199 GLU A C 1
ATOM 1571 O O . GLU A 1 199 ? -5.126 -19.928 37.792 1.00 92.88 199 GLU A O 1
ATOM 1576 N N . HIS A 1 200 ? -3.603 -20.567 36.269 1.00 95.06 200 HIS A N 1
ATOM 1577 C CA . HIS A 1 200 ? -2.902 -19.286 36.214 1.00 95.06 200 HIS A CA 1
ATOM 1578 C C . HIS A 1 200 ? -3.789 -18.158 35.670 1.00 95.06 200 HIS A C 1
ATOM 1580 O O . HIS A 1 200 ? -3.895 -17.101 36.295 1.00 95.06 200 HIS A O 1
ATOM 1586 N N . GLU A 1 201 ? -4.468 -18.394 34.542 1.00 94.00 201 GLU A N 1
ATOM 1587 C CA . GLU A 1 201 ? -5.393 -17.416 33.959 1.00 94.00 201 GLU A CA 1
ATOM 1588 C C . GLU A 1 201 ? -6.574 -17.143 34.893 1.00 94.00 201 GLU A C 1
ATOM 1590 O O . GLU A 1 201 ? -7.017 -16.006 35.008 1.00 94.00 201 GLU A O 1
ATOM 1595 N N . CYS A 1 202 ? -7.068 -18.161 35.605 1.00 94.38 202 CYS A N 1
ATOM 1596 C CA . CYS A 1 202 ? -8.158 -18.010 36.564 1.00 94.38 202 CYS A CA 1
ATOM 1597 C C . CYS A 1 202 ? -7.767 -17.104 37.736 1.00 94.38 202 CYS A C 1
ATOM 1599 O O . CYS A 1 202 ? -8.565 -16.264 38.152 1.00 94.38 202 CYS A O 1
ATOM 1601 N N . SER A 1 203 ? -6.545 -17.258 38.251 1.00 94.94 203 SER A N 1
ATOM 1602 C CA . SER A 1 203 ? -6.017 -16.397 39.312 1.00 94.94 203 SER A CA 1
ATOM 1603 C C . SER A 1 203 ? -5.907 -14.945 38.834 1.00 94.94 203 SER A C 1
ATOM 1605 O O . SER A 1 203 ? -6.494 -14.043 39.434 1.00 94.94 203 SER A O 1
ATOM 1607 N N . GLN A 1 204 ? -5.276 -14.727 37.674 1.00 95.56 204 GLN A N 1
ATOM 1608 C CA . GLN A 1 204 ? -5.168 -13.395 37.070 1.00 95.56 204 GLN A CA 1
ATOM 1609 C C . GLN A 1 204 ? -6.536 -12.762 36.785 1.00 95.56 204 GLN A C 1
ATOM 1611 O O . GLN A 1 204 ? -6.715 -11.557 36.966 1.00 95.56 204 GLN A O 1
ATOM 1616 N N . 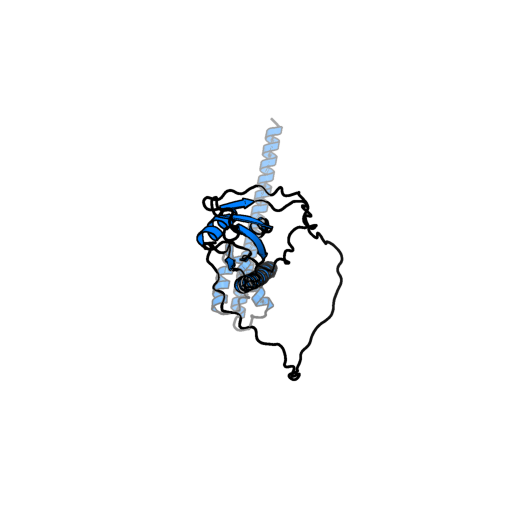LEU A 1 205 ? -7.505 -13.551 36.315 1.00 95.25 205 LEU A N 1
ATOM 1617 C CA . LEU A 1 205 ? -8.849 -13.070 36.020 1.00 95.25 205 LEU A CA 1
ATOM 1618 C C . LEU A 1 205 ? -9.575 -12.622 37.292 1.00 95.25 205 LEU A C 1
ATOM 1620 O O . LEU A 1 205 ? -10.226 -11.579 37.285 1.00 95.25 205 LEU A O 1
ATOM 1624 N N . GLY A 1 206 ? -9.415 -13.366 38.390 1.00 94.69 206 GLY A N 1
ATOM 1625 C CA . GLY A 1 206 ? -9.972 -13.012 39.693 1.00 94.69 206 GLY A CA 1
ATOM 1626 C C . GLY A 1 206 ? -9.498 -11.648 40.199 1.00 94.69 206 GLY A C 1
ATOM 1627 O O . GLY A 1 206 ? -10.299 -10.893 40.752 1.00 94.69 206 GLY A O 1
ATOM 1628 N N . ASP A 1 207 ? -8.233 -11.297 39.961 1.00 95.00 207 ASP A N 1
ATOM 1629 C CA . ASP A 1 207 ? -7.703 -9.974 40.304 1.00 95.00 207 ASP A CA 1
ATOM 1630 C C . ASP A 1 207 ? -8.191 -8.889 39.338 1.00 95.00 207 ASP A C 1
ATOM 1632 O O . ASP A 1 207 ? -8.599 -7.814 39.776 1.00 95.00 207 ASP A O 1
ATOM 1636 N N . LYS A 1 208 ? -8.253 -9.179 38.031 1.00 94.75 208 LYS A N 1
ATOM 1637 C CA . LYS A 1 208 ? -8.781 -8.240 37.022 1.00 94.75 208 LYS A CA 1
ATOM 1638 C C . LYS A 1 208 ? -10.257 -7.888 37.247 1.00 94.75 208 LYS A C 1
ATOM 1640 O O . LYS A 1 208 ? -10.652 -6.770 36.943 1.00 94.75 208 LYS A O 1
ATOM 1645 N N . ILE A 1 209 ? -11.070 -8.797 37.792 1.00 95.19 209 ILE A N 1
ATOM 1646 C CA . ILE A 1 209 ? -12.489 -8.531 38.112 1.00 95.19 209 ILE A CA 1
ATOM 1647 C C . ILE A 1 209 ? -12.645 -7.485 39.229 1.00 95.19 209 ILE A C 1
ATOM 1649 O O . ILE A 1 209 ? -13.665 -6.796 39.288 1.00 95.19 209 ILE A O 1
ATOM 1653 N N . LYS A 1 210 ? -11.652 -7.361 40.115 1.00 91.62 210 LYS A N 1
ATOM 1654 C CA . LYS A 1 210 ? -11.654 -6.382 41.212 1.00 91.62 210 LYS A CA 1
ATOM 1655 C C . LYS A 1 210 ? -11.144 -5.002 40.781 1.00 91.62 210 LYS A C 1
ATOM 1657 O O . LYS A 1 210 ? -11.279 -4.061 41.552 1.00 91.62 210 LYS A O 1
ATOM 1662 N N . ASP A 1 211 ? -10.544 -4.897 39.596 1.00 92.44 211 ASP A N 1
ATOM 1663 C CA . ASP A 1 211 ? -9.989 -3.664 39.036 1.00 92.44 211 ASP A CA 1
ATOM 1664 C C . ASP A 1 211 ? -11.015 -2.990 38.110 1.00 92.44 211 ASP A C 1
ATOM 1666 O O . ASP A 1 211 ? -11.382 -3.533 37.065 1.00 92.44 211 ASP A O 1
ATOM 1670 N N . ASP A 1 212 ? -11.456 -1.787 38.478 1.00 88.56 212 ASP A N 1
ATOM 1671 C CA . ASP A 1 212 ? -12.449 -0.988 37.749 1.00 88.56 212 ASP A CA 1
ATOM 1672 C C . ASP A 1 212 ? -12.089 -0.757 36.284 1.00 88.56 212 ASP A C 1
ATOM 1674 O O . ASP A 1 212 ? -12.944 -0.877 35.403 1.00 88.56 212 ASP A O 1
ATOM 1678 N N . GLY A 1 213 ? -10.812 -0.487 36.003 1.00 91.88 213 GLY A N 1
ATOM 1679 C CA . GLY A 1 213 ? -10.347 -0.206 34.647 1.00 91.88 213 GLY A CA 1
ATOM 1680 C C . GLY A 1 213 ? -10.328 -1.444 33.752 1.00 91.88 213 GLY A C 1
ATOM 1681 O O . GLY A 1 213 ? -10.376 -1.322 32.530 1.00 91.88 213 GLY A O 1
ATOM 1682 N N . LYS A 1 214 ? -10.266 -2.643 34.344 1.00 94.12 214 LYS A N 1
ATOM 1683 C CA . LYS A 1 214 ? -10.158 -3.920 33.615 1.00 94.12 214 LYS A CA 1
ATOM 1684 C C . LYS A 1 214 ? -11.419 -4.770 33.687 1.00 94.12 214 LYS A C 1
ATOM 1686 O O . LYS A 1 214 ? -11.510 -5.777 32.983 1.00 94.12 214 LYS A O 1
ATOM 1691 N N . PHE A 1 215 ? -12.396 -4.374 34.492 1.00 93.62 215 PHE A N 1
ATOM 1692 C CA . PHE A 1 215 ? -13.611 -5.142 34.721 1.00 93.62 215 PHE A CA 1
ATOM 1693 C C . PHE A 1 215 ? -14.403 -5.491 33.449 1.00 93.62 215 PHE A C 1
ATOM 1695 O O . PHE A 1 215 ? -14.792 -6.655 33.332 1.00 93.62 215 PHE A O 1
ATOM 1702 N N . PRO A 1 216 ? -14.615 -4.583 32.468 1.00 92.12 216 PRO A N 1
ATOM 1703 C CA . PRO A 1 216 ? -15.373 -4.915 31.256 1.00 92.12 216 PRO A CA 1
ATOM 1704 C C . PRO A 1 216 ? -14.725 -6.030 30.422 1.00 92.12 216 PRO A C 1
ATOM 1706 O O . PRO A 1 216 ? -15.412 -6.917 29.914 1.00 92.12 216 PRO A O 1
ATOM 1709 N N . GLU A 1 217 ? -13.395 -6.017 30.323 1.00 92.06 217 GLU A N 1
ATOM 1710 C CA . GLU A 1 217 ? -12.624 -7.050 29.624 1.00 92.06 217 GLU A CA 1
ATOM 1711 C C . GLU A 1 217 ? -12.655 -8.365 30.417 1.00 92.06 217 GLU A C 1
ATOM 1713 O O . GLU A 1 217 ? -12.924 -9.439 29.876 1.00 92.06 217 GLU A O 1
ATOM 1718 N N . ALA A 1 218 ? -12.450 -8.278 31.735 1.00 93.94 218 ALA A N 1
ATOM 1719 C CA . ALA A 1 218 ? -12.418 -9.429 32.628 1.00 93.94 218 ALA A CA 1
ATOM 1720 C C . ALA A 1 218 ? -13.767 -10.165 32.685 1.00 93.94 218 ALA A C 1
ATOM 1722 O O . ALA A 1 218 ? -13.819 -11.393 32.596 1.00 93.94 218 ALA A O 1
ATOM 1723 N N . VAL A 1 219 ? -14.883 -9.437 32.779 1.00 93.94 219 VAL A N 1
ATOM 1724 C CA . VAL A 1 219 ? -16.214 -10.055 32.839 1.00 93.94 219 VAL A CA 1
ATOM 1725 C C . VAL A 1 219 ? -16.587 -10.729 31.513 1.00 93.94 219 VAL A C 1
ATOM 1727 O O . VAL A 1 219 ? -17.234 -11.774 31.532 1.00 93.94 219 VAL A O 1
ATOM 1730 N N . ARG A 1 220 ? -16.116 -10.210 30.366 1.00 92.75 220 ARG A N 1
ATOM 1731 C CA . ARG A 1 220 ? -16.263 -10.871 29.054 1.00 92.75 220 ARG A CA 1
ATOM 1732 C C . ARG A 1 220 ? -15.538 -12.214 29.000 1.00 92.75 220 ARG A C 1
ATOM 1734 O O . ARG A 1 220 ? -16.096 -13.183 28.484 1.00 92.75 220 ARG A O 1
ATOM 1741 N N . VAL A 1 221 ? -14.317 -12.288 29.532 1.00 93.62 221 VAL A N 1
ATOM 1742 C CA . VAL A 1 221 ? -13.565 -13.553 29.604 1.00 93.62 221 VAL A CA 1
ATOM 1743 C C . VAL A 1 221 ? -14.280 -14.547 30.523 1.00 93.62 221 VAL A C 1
ATOM 1745 O O . VAL A 1 221 ? -14.475 -15.696 30.128 1.00 93.62 221 VAL A O 1
ATOM 1748 N N . LEU A 1 222 ? -14.756 -14.101 31.695 1.00 94.81 222 LEU A N 1
ATOM 1749 C CA . LEU A 1 222 ? -15.536 -14.944 32.609 1.00 94.81 222 LEU A CA 1
ATOM 1750 C C . LEU A 1 222 ? -16.802 -15.494 31.936 1.00 94.81 222 LEU A C 1
ATOM 1752 O O . LEU A 1 222 ? -17.064 -16.692 32.025 1.00 94.81 222 LEU A O 1
ATOM 1756 N N . LEU A 1 223 ? -17.560 -14.643 31.236 1.00 94.00 223 LEU A N 1
ATOM 1757 C CA . LEU A 1 223 ? -18.750 -15.050 30.485 1.00 94.00 223 LEU A CA 1
ATOM 1758 C C . LEU A 1 223 ? -18.404 -16.093 29.418 1.00 94.00 223 LEU A C 1
ATOM 1760 O O . LEU A 1 223 ? -19.062 -17.124 29.338 1.00 94.00 223 LEU A O 1
ATOM 1764 N N . THR A 1 224 ? -17.324 -15.871 28.669 1.00 93.06 224 THR A N 1
ATOM 1765 C CA . THR A 1 224 ? -16.870 -16.808 27.632 1.00 93.06 224 THR A CA 1
ATOM 1766 C C . THR A 1 224 ? -16.542 -18.184 28.221 1.00 93.06 224 THR A C 1
ATOM 1768 O O . THR A 1 224 ? -16.886 -19.210 27.638 1.00 93.06 224 THR A O 1
ATOM 1771 N N . TRP A 1 225 ? -15.899 -18.239 29.391 1.00 94.50 225 TRP A N 1
ATOM 1772 C CA . TRP A 1 225 ? -15.620 -19.506 30.076 1.00 94.50 225 TRP A CA 1
ATOM 1773 C C . TRP A 1 225 ? -16.892 -20.207 30.572 1.00 94.50 225 TRP A C 1
ATOM 1775 O O . TRP A 1 225 ? -16.972 -21.436 30.507 1.00 94.50 225 TRP A O 1
ATOM 1785 N N . LEU A 1 226 ? -17.890 -19.445 31.034 1.00 94.12 226 LEU A N 1
ATOM 1786 C CA . LEU A 1 226 ? -19.196 -19.977 31.435 1.00 94.12 226 LEU A CA 1
ATOM 1787 C C . LEU A 1 226 ? -19.966 -20.549 30.233 1.00 94.12 226 LEU A C 1
ATOM 1789 O O . LEU A 1 226 ? -20.442 -21.679 30.307 1.00 94.12 226 LEU A O 1
ATOM 1793 N N . GLU A 1 227 ? -20.039 -19.814 29.121 1.00 94.19 227 GLU A N 1
ATOM 1794 C CA . GLU A 1 227 ? -20.739 -20.225 27.890 1.00 94.19 227 GLU A CA 1
ATOM 1795 C C . GLU A 1 227 ? -20.120 -21.472 27.247 1.00 94.19 227 GLU A C 1
ATOM 1797 O O . GLU A 1 227 ? -20.831 -22.315 26.703 1.00 94.19 227 GLU A O 1
ATOM 1802 N N . ARG A 1 228 ? -18.794 -21.621 27.343 1.00 91.81 228 ARG A N 1
ATOM 1803 C CA . ARG A 1 228 ? -18.063 -22.788 26.822 1.00 91.81 228 ARG A CA 1
ATOM 1804 C C . ARG A 1 228 ? -18.133 -24.020 27.725 1.00 91.81 228 ARG A C 1
ATOM 1806 O O . ARG A 1 228 ? -17.717 -25.092 27.296 1.00 91.81 228 ARG A O 1
ATOM 1813 N N . GLY A 1 229 ? -18.631 -23.886 28.954 1.00 93.19 229 GLY A N 1
ATOM 1814 C CA . GLY A 1 229 ? -18.689 -24.996 29.905 1.00 93.19 229 GLY A CA 1
ATOM 1815 C C . GLY A 1 229 ? -17.328 -25.389 30.488 1.00 93.19 229 GLY A C 1
ATOM 1816 O O . GLY A 1 229 ? -17.128 -26.549 30.835 1.00 93.19 229 GLY A O 1
ATOM 1817 N N . GLU A 1 230 ? -16.398 -24.439 30.646 1.00 92.25 230 GLU A N 1
ATOM 1818 C CA . GLU A 1 230 ? -15.092 -24.674 31.300 1.00 92.25 230 GLU A CA 1
ATOM 1819 C C . GLU A 1 230 ? -15.237 -24.963 32.818 1.00 92.25 230 GLU A C 1
ATOM 1821 O O . GLU A 1 230 ? -14.285 -25.355 33.504 1.00 92.25 230 GLU A O 1
ATOM 1826 N N . VAL A 1 231 ? -16.448 -24.785 33.364 1.00 94.19 231 VAL A N 1
ATOM 1827 C CA . VAL A 1 231 ? -16.790 -25.063 34.764 1.00 94.19 231 VAL A CA 1
ATOM 1828 C C . VAL A 1 231 ? -16.971 -26.560 34.999 1.00 94.19 231 VAL A C 1
ATOM 1830 O O . VAL A 1 231 ? -17.779 -27.233 34.365 1.00 94.19 231 VAL A O 1
ATOM 1833 N N . ASN A 1 232 ? -16.274 -27.079 36.000 1.00 93.56 232 ASN A N 1
ATOM 1834 C CA . ASN A 1 232 ? -16.362 -28.451 36.470 1.00 93.56 232 ASN A CA 1
ATOM 1835 C C . ASN A 1 232 ? -16.334 -28.501 38.008 1.00 93.56 232 ASN A C 1
ATOM 1837 O O . ASN A 1 232 ? -16.116 -27.503 38.694 1.00 93.56 232 ASN A O 1
ATOM 1841 N N . ARG A 1 233 ? -16.521 -29.695 38.586 1.00 95.50 233 ARG A N 1
ATOM 1842 C CA . ARG A 1 233 ? -16.543 -29.870 40.052 1.00 95.50 233 ARG A CA 1
ATOM 1843 C C . ARG A 1 233 ? -15.271 -29.403 40.771 1.00 95.50 233 ARG A C 1
ATOM 1845 O O . ARG A 1 233 ? -15.354 -29.089 41.951 1.00 95.50 233 ARG A O 1
ATOM 1852 N N . ARG A 1 234 ? -14.112 -29.387 40.104 1.00 93.69 234 ARG A N 1
ATOM 1853 C CA . ARG A 1 234 ? -12.826 -29.020 40.720 1.00 93.69 234 ARG A CA 1
ATOM 1854 C C . ARG A 1 234 ? -12.616 -27.506 40.768 1.00 93.69 234 ARG A C 1
ATOM 1856 O O . ARG A 1 234 ? -11.994 -27.028 41.706 1.00 93.69 234 ARG A O 1
ATOM 1863 N N . ASN A 1 235 ? -13.137 -26.759 39.792 1.00 92.81 235 ASN A N 1
ATOM 1864 C CA . ASN A 1 235 ? -12.939 -25.308 39.680 1.00 92.81 235 ASN A CA 1
ATOM 1865 C C . ASN A 1 235 ? -14.195 -24.469 39.988 1.00 92.81 235 ASN A C 1
ATOM 1867 O O . ASN A 1 235 ? -14.107 -23.242 40.016 1.00 92.81 235 ASN A O 1
ATOM 1871 N N . ALA A 1 236 ? -15.343 -25.094 40.268 1.00 94.69 236 ALA A N 1
ATOM 1872 C CA . ALA A 1 236 ? -16.608 -24.404 40.540 1.00 94.69 236 ALA A CA 1
ATOM 1873 C C . ALA A 1 236 ? -16.503 -23.317 41.625 1.00 94.69 236 ALA A C 1
ATOM 1875 O O . ALA A 1 236 ? -17.102 -22.253 41.486 1.00 94.69 236 ALA A O 1
ATOM 1876 N N . ASN A 1 237 ? -15.697 -23.543 42.669 1.00 96.00 237 ASN A N 1
ATOM 1877 C CA . ASN A 1 237 ? -15.480 -22.559 43.735 1.00 96.00 237 ASN A CA 1
ATOM 1878 C C . ASN A 1 237 ? -14.788 -21.281 43.231 1.00 96.00 237 ASN A C 1
ATOM 1880 O O . ASN A 1 237 ? -15.115 -20.183 43.687 1.00 96.00 237 ASN A O 1
ATOM 1884 N N . ASN A 1 238 ? -13.874 -21.403 42.263 1.00 95.56 238 ASN A N 1
ATOM 1885 C CA . ASN A 1 238 ? -13.187 -20.255 41.669 1.00 95.56 238 ASN A CA 1
ATOM 1886 C C . ASN A 1 238 ? -14.165 -19.420 40.839 1.00 95.56 238 ASN A C 1
ATOM 1888 O O . ASN A 1 238 ? -14.241 -18.206 41.008 1.00 95.56 238 ASN A O 1
ATOM 1892 N N . PHE A 1 239 ? -14.979 -20.076 40.006 1.00 96.44 239 PHE A N 1
ATOM 1893 C CA . PHE A 1 239 ? -16.036 -19.414 39.235 1.00 96.44 239 PHE A CA 1
ATOM 1894 C C . PHE A 1 239 ? -17.068 -18.739 40.131 1.00 96.44 239 PHE A C 1
ATOM 1896 O O . PHE A 1 239 ? -17.419 -17.585 39.900 1.00 96.44 239 PHE A O 1
ATOM 1903 N N . TYR A 1 240 ? -17.505 -19.421 41.190 1.00 96.56 240 TYR A N 1
ATOM 1904 C CA . TYR A 1 240 ? -18.414 -18.842 42.170 1.00 96.56 240 TYR A CA 1
ATOM 1905 C C . TYR A 1 240 ? -17.826 -17.573 42.801 1.00 96.56 240 TYR A C 1
ATOM 1907 O O . TYR A 1 240 ? -18.493 -16.541 42.846 1.00 96.56 240 TYR A O 1
ATOM 1915 N N . SER A 1 241 ? -16.559 -17.619 43.218 1.00 96.44 241 SER A N 1
ATOM 1916 C CA . SER A 1 241 ? -15.863 -16.467 43.805 1.00 96.44 241 SER A CA 1
ATOM 1917 C C . SER A 1 241 ? -15.734 -15.301 42.816 1.00 96.44 241 SER A C 1
ATOM 1919 O O . SER A 1 241 ? -15.967 -14.151 43.188 1.00 96.44 241 SER A O 1
ATOM 1921 N N . MET A 1 242 ? -15.437 -15.586 41.543 1.00 96.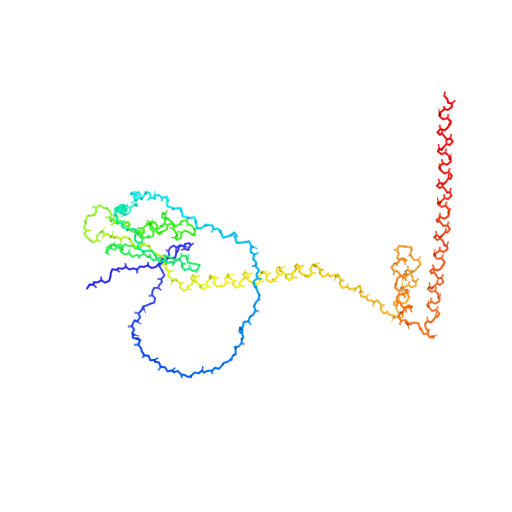44 242 MET A N 1
ATOM 1922 C CA . MET A 1 242 ? -15.389 -14.578 40.478 1.00 96.44 242 MET A CA 1
ATOM 1923 C C . MET A 1 242 ? -16.761 -13.933 40.240 1.00 96.44 242 MET A C 1
ATOM 1925 O O . MET A 1 242 ? -16.860 -12.709 40.243 1.00 96.44 242 MET A O 1
ATOM 1929 N N . ILE A 1 243 ? -17.832 -14.728 40.141 1.00 96.44 243 ILE A N 1
ATOM 1930 C CA . ILE A 1 243 ? -19.212 -14.230 39.986 1.00 96.44 243 ILE A CA 1
ATOM 1931 C C . ILE A 1 243 ? -19.625 -13.371 41.189 1.00 96.44 243 ILE A C 1
ATOM 1933 O O . ILE A 1 243 ? -20.253 -12.324 41.024 1.00 96.44 243 ILE A O 1
ATOM 1937 N N . GLN A 1 244 ? -19.259 -13.777 42.407 1.00 96.62 244 GLN A N 1
ATOM 1938 C CA . GLN A 1 244 ? -19.519 -12.987 43.612 1.00 96.62 244 GLN A CA 1
ATOM 1939 C C . GLN A 1 244 ? -18.803 -11.635 43.571 1.00 96.62 244 GLN A C 1
ATOM 1941 O O . GLN A 1 244 ? -19.424 -10.607 43.856 1.00 96.62 244 GLN A O 1
ATOM 1946 N N . SER A 1 245 ? -17.533 -11.620 43.161 1.00 95.56 245 SER A N 1
ATOM 1947 C CA . SER A 1 245 ? -16.772 -10.382 42.983 1.00 95.56 245 SER A CA 1
ATOM 1948 C C . SER A 1 245 ? -17.413 -9.479 41.923 1.00 95.56 245 SER A C 1
ATOM 1950 O O . SER A 1 245 ? -17.603 -8.290 42.176 1.00 95.56 245 SER A O 1
ATOM 1952 N N . SER A 1 246 ? -17.843 -10.038 40.784 1.00 96.25 246 SER A N 1
ATOM 1953 C CA . SER A 1 246 ? -18.558 -9.293 39.740 1.00 96.25 246 SER A CA 1
ATOM 1954 C C . SER A 1 246 ? -19.873 -8.693 40.245 1.00 96.25 246 SER A C 1
ATOM 1956 O O . SER A 1 246 ? -20.146 -7.521 40.005 1.00 96.25 246 SER A O 1
ATOM 1958 N N . ASN A 1 247 ? -20.668 -9.447 41.007 1.00 95.44 247 ASN A N 1
ATOM 1959 C CA . ASN A 1 247 ? -21.919 -8.948 41.586 1.00 95.44 247 ASN A CA 1
ATOM 1960 C C . ASN A 1 247 ? -21.689 -7.840 42.619 1.00 95.44 247 ASN A C 1
ATOM 1962 O O . ASN A 1 247 ? -22.476 -6.897 42.701 1.00 95.44 247 ASN A O 1
ATOM 1966 N N . SER A 1 248 ? -20.622 -7.945 43.414 1.00 95.06 248 SER A N 1
ATOM 1967 C CA . SER A 1 248 ? -20.226 -6.885 44.343 1.00 95.06 248 SER A CA 1
ATOM 1968 C C . SER A 1 248 ? -19.906 -5.590 43.595 1.00 95.06 248 SER A C 1
ATOM 1970 O O . SER A 1 248 ? -20.408 -4.526 43.953 1.00 95.06 248 SER A O 1
ATOM 1972 N N . HIS A 1 249 ? -19.153 -5.703 42.499 1.00 92.12 249 HIS A N 1
ATOM 1973 C CA . HIS A 1 249 ? -18.811 -4.577 41.640 1.00 92.12 249 HIS A CA 1
ATOM 1974 C C . HIS A 1 249 ? -20.063 -3.937 41.013 1.00 92.12 249 HIS A C 1
ATOM 1976 O O . HIS A 1 249 ? -20.250 -2.727 41.114 1.00 92.12 249 HIS A O 1
ATOM 1982 N N . ILE A 1 250 ? -20.986 -4.740 40.474 1.00 92.69 250 ILE A N 1
ATOM 1983 C CA . ILE A 1 250 ? -22.259 -4.246 39.920 1.00 92.69 250 ILE A CA 1
ATOM 1984 C C . ILE A 1 250 ? -23.068 -3.486 40.978 1.00 92.69 250 ILE A C 1
ATOM 1986 O O . ILE A 1 250 ? -23.567 -2.398 40.701 1.00 92.69 250 ILE A O 1
ATOM 1990 N N . ARG A 1 251 ? -23.186 -4.021 42.202 1.00 94.94 251 ARG A N 1
ATOM 1991 C CA . ARG A 1 251 ? -23.908 -3.338 43.291 1.00 94.94 251 ARG A CA 1
ATOM 1992 C C . ARG A 1 251 ? -23.284 -1.988 43.636 1.00 94.94 251 ARG A C 1
ATOM 1994 O O . ARG A 1 251 ? -24.022 -1.024 43.821 1.00 94.94 251 ARG A O 1
ATOM 2001 N N . ARG A 1 252 ? -21.951 -1.913 43.694 1.00 93.44 252 ARG A N 1
ATOM 2002 C CA . ARG A 1 252 ? -21.234 -0.655 43.935 1.00 93.44 252 ARG A CA 1
ATOM 2003 C C . ARG A 1 252 ? -21.521 0.364 42.831 1.00 93.44 252 ARG A C 1
ATOM 2005 O O . ARG A 1 252 ? -21.975 1.458 43.146 1.00 93.44 252 ARG A O 1
ATOM 2012 N N . LEU A 1 253 ? -21.371 -0.022 41.562 1.00 90.44 253 LEU A N 1
ATOM 2013 C CA . LEU A 1 253 ? -21.642 0.856 40.414 1.00 90.44 253 LEU A CA 1
ATOM 2014 C C . LEU A 1 253 ? -23.097 1.340 40.376 1.00 90.44 253 LEU A C 1
ATOM 2016 O O . LEU A 1 253 ? -23.358 2.498 40.068 1.00 90.44 253 LEU A O 1
ATOM 2020 N N . MET A 1 254 ? -24.057 0.480 40.723 1.00 94.00 254 MET A N 1
ATOM 2021 C CA . MET A 1 254 ? -25.467 0.871 40.830 1.00 94.00 254 MET A CA 1
ATOM 2022 C C . MET A 1 254 ? -25.699 1.907 41.937 1.00 94.00 254 MET A C 1
ATOM 2024 O O . MET A 1 254 ? -26.476 2.842 41.747 1.00 94.00 254 MET A O 1
ATOM 2028 N N . SER A 1 255 ? -25.013 1.766 43.076 1.00 95.94 255 SER A N 1
ATOM 2029 C CA . SER A 1 255 ? -25.076 2.739 44.171 1.00 95.94 255 SER A CA 1
ATOM 2030 C C . SER A 1 255 ? -24.435 4.074 43.787 1.00 95.94 255 SER A C 1
ATOM 2032 O O . SER A 1 255 ? -25.016 5.122 44.051 1.00 95.94 255 SER A O 1
ATOM 2034 N N . GLU A 1 256 ? -23.264 4.047 43.147 1.00 93.44 256 GLU A N 1
ATOM 2035 C CA . GLU A 1 256 ? -22.566 5.248 42.663 1.00 93.44 256 GLU A CA 1
ATOM 2036 C C . GLU A 1 256 ? -23.389 5.980 41.604 1.00 93.44 256 GLU A C 1
ATOM 2038 O O . GLU A 1 256 ? -23.567 7.193 41.686 1.00 93.44 256 GLU A O 1
ATOM 2043 N N . LYS A 1 257 ? -23.983 5.238 40.662 1.00 95.06 257 LYS A N 1
ATOM 2044 C CA . LYS A 1 257 ? -24.922 5.789 39.683 1.00 95.06 257 LYS A CA 1
ATOM 2045 C C . LYS A 1 257 ? -26.082 6.509 40.372 1.00 95.06 257 LYS A C 1
ATOM 2047 O O . LYS A 1 257 ? -26.357 7.658 40.041 1.00 95.06 257 LYS A O 1
ATOM 2052 N N . SER A 1 258 ? -26.731 5.860 41.341 1.00 96.81 258 SER A N 1
ATOM 2053 C CA . SER A 1 258 ? -27.843 6.467 42.082 1.00 96.81 258 SER A CA 1
ATOM 2054 C C . SER A 1 258 ? -27.415 7.726 42.844 1.00 96.81 258 SER A C 1
ATOM 2056 O O . SER A 1 258 ? -28.193 8.675 42.932 1.00 96.81 258 SER A O 1
ATOM 2058 N N . GLN A 1 259 ? -26.198 7.743 43.392 1.00 96.81 259 GLN A N 1
ATOM 2059 C CA . GLN A 1 259 ? -25.654 8.896 44.104 1.00 96.81 259 GLN A CA 1
ATOM 2060 C C . GLN A 1 259 ? -25.393 10.071 43.151 1.00 96.81 259 GLN A C 1
ATOM 2062 O O . GLN A 1 259 ? -25.838 11.185 43.421 1.00 96.81 259 GLN A O 1
ATOM 2067 N N . HIS A 1 260 ? -24.752 9.825 42.007 1.00 95.25 260 HIS A N 1
ATOM 2068 C CA . HIS A 1 260 ? -24.505 10.860 41.000 1.00 95.25 260 HIS A CA 1
ATOM 2069 C C . HIS A 1 260 ? -25.791 11.401 40.368 1.00 95.25 260 HIS A C 1
ATOM 2071 O O . HIS A 1 260 ? -25.887 12.598 40.100 1.00 95.25 260 HIS A O 1
ATOM 2077 N N . GLU A 1 261 ? -26.803 10.556 40.158 1.00 96.31 261 GLU A N 1
ATOM 2078 C CA . GLU A 1 261 ? -28.125 11.000 39.698 1.00 96.31 261 GLU A CA 1
ATOM 2079 C C . GLU A 1 261 ? -28.776 11.955 40.707 1.00 96.31 261 GLU A C 1
ATOM 2081 O O . GLU A 1 261 ? -29.304 12.997 40.317 1.00 96.31 261 GLU A O 1
ATOM 2086 N N . LYS A 1 262 ? -28.673 11.652 42.007 1.00 96.81 262 LYS A N 1
ATOM 2087 C CA . LYS A 1 262 ? -29.177 12.523 43.075 1.00 96.81 262 LYS A CA 1
ATOM 2088 C C . LYS A 1 262 ? -28.419 13.852 43.143 1.00 96.81 262 LYS A C 1
ATOM 2090 O O . LYS A 1 262 ? -29.046 14.904 43.212 1.00 96.81 262 LYS A O 1
ATOM 2095 N N . GLU A 1 263 ? -27.089 13.818 43.091 1.00 96.25 263 GLU A N 1
ATOM 2096 C CA . GLU A 1 263 ? -26.246 15.024 43.086 1.00 96.25 263 GLU A CA 1
ATOM 2097 C C . GLU A 1 263 ? -26.545 15.928 41.885 1.00 96.25 263 GLU A C 1
ATOM 2099 O O . GLU A 1 263 ? -26.600 17.152 42.021 1.00 96.25 263 GLU A O 1
ATOM 2104 N N . MET A 1 264 ? -26.783 15.331 40.715 1.00 95.94 264 MET A N 1
ATOM 2105 C CA . MET A 1 264 ? -27.154 16.050 39.499 1.00 95.94 264 MET A CA 1
ATOM 2106 C C . MET A 1 264 ? -28.520 16.733 39.632 1.00 95.94 264 MET A C 1
ATOM 2108 O O . MET A 1 264 ? -28.661 17.892 39.236 1.00 95.94 264 MET A O 1
ATOM 2112 N N . GLU A 1 265 ? -29.505 16.061 40.226 1.00 95.88 265 GLU A N 1
ATOM 2113 C CA . GLU A 1 265 ? -30.828 16.646 40.459 1.00 95.88 265 GLU A CA 1
ATOM 2114 C C . GLU A 1 265 ? -30.780 17.775 41.500 1.00 95.88 265 GLU A C 1
ATOM 2116 O O . GLU A 1 265 ? -31.336 18.852 41.284 1.00 95.88 265 GLU A O 1
ATOM 2121 N N . GLU A 1 266 ? -30.024 17.599 42.588 1.00 96.19 266 GLU A N 1
ATOM 2122 C CA . GLU A 1 266 ? -29.794 18.665 43.571 1.00 96.19 266 GLU A CA 1
ATOM 2123 C C . GLU A 1 266 ? -29.082 19.878 42.955 1.00 96.19 266 GLU A C 1
ATOM 2125 O O . GLU A 1 266 ? -29.411 21.023 43.275 1.00 96.19 266 GLU A O 1
ATOM 2130 N N . ALA A 1 267 ? -28.109 19.657 42.066 1.00 95.31 267 ALA A N 1
ATOM 2131 C CA . ALA A 1 267 ? -27.421 20.732 41.356 1.00 95.31 267 ALA A CA 1
ATOM 2132 C C . ALA A 1 267 ? -28.362 21.482 40.398 1.00 95.31 267 ALA A C 1
ATOM 2134 O O . ALA A 1 267 ? -28.309 22.714 40.337 1.00 95.31 267 ALA A O 1
ATOM 2135 N N . LYS A 1 268 ? -29.254 20.771 39.694 1.00 95.81 268 LYS A N 1
ATOM 2136 C CA . LYS A 1 268 ? -30.291 21.381 38.845 1.00 95.81 268 LYS A CA 1
ATOM 2137 C C . LYS A 1 268 ? -31.248 22.251 39.647 1.00 95.81 268 LYS A C 1
ATOM 2139 O O . LYS A 1 268 ? -31.508 23.384 39.242 1.00 95.81 268 LYS A O 1
ATOM 2144 N N . GLU A 1 269 ? -31.743 21.759 40.779 1.00 95.62 269 GLU A N 1
ATOM 2145 C CA . GLU A 1 269 ? -32.651 22.533 41.629 1.00 95.62 269 GLU A CA 1
ATOM 2146 C C . GLU A 1 269 ? -31.949 23.765 42.211 1.00 95.62 269 GLU A C 1
ATOM 2148 O O . GLU A 1 269 ? -32.478 24.870 42.102 1.00 95.62 269 GLU A O 1
ATOM 2153 N N . LYS A 1 270 ? -30.704 23.632 42.695 1.00 95.75 270 LYS A N 1
ATOM 2154 C CA . LYS A 1 270 ? -29.891 24.782 43.142 1.00 95.75 270 LYS A CA 1
ATOM 2155 C C . LYS A 1 270 ? -29.714 25.826 42.038 1.00 95.75 270 LYS A C 1
ATOM 2157 O O . LYS A 1 270 ? -29.871 27.019 42.298 1.00 95.75 270 LYS A O 1
ATOM 2162 N N . PHE A 1 271 ? -29.417 25.395 40.812 1.00 94.00 271 PHE A N 1
ATOM 2163 C CA . PHE A 1 271 ? -29.280 26.293 39.664 1.00 94.00 271 PHE A CA 1
ATOM 2164 C C . PHE A 1 271 ? -30.598 27.009 39.337 1.00 94.00 271 PHE A C 1
ATOM 2166 O O . PHE A 1 271 ? -30.616 28.224 39.149 1.00 94.00 271 PHE A O 1
ATOM 2173 N N . LYS A 1 272 ? -31.715 26.277 39.330 1.00 95.31 272 LYS A N 1
ATOM 2174 C CA . LYS A 1 272 ? -33.055 26.827 39.095 1.00 95.31 272 LYS A CA 1
ATOM 2175 C C . LYS A 1 272 ? -33.450 27.847 40.163 1.00 95.31 272 LYS A C 1
ATOM 2177 O O . LYS A 1 272 ? -33.957 28.913 39.819 1.00 95.31 272 LYS A O 1
ATOM 2182 N N . THR A 1 273 ? -33.183 27.559 41.438 1.00 94.56 273 THR A N 1
ATOM 2183 C CA . THR A 1 273 ? -33.410 28.503 42.543 1.00 94.56 273 THR A CA 1
ATOM 2184 C C . THR A 1 273 ? -32.547 29.756 42.396 1.00 94.56 273 THR A C 1
ATOM 2186 O O . THR A 1 273 ? -33.064 30.862 42.536 1.00 94.56 273 THR A O 1
ATOM 2189 N N . ALA A 1 274 ? -31.259 29.610 42.068 1.00 93.31 274 ALA A N 1
ATOM 2190 C CA . ALA A 1 274 ? -30.366 30.749 41.851 1.00 93.31 274 ALA A CA 1
ATOM 2191 C C . ALA A 1 274 ? -30.845 31.643 40.694 1.00 93.31 274 ALA A C 1
ATOM 2193 O O . ALA A 1 274 ? -30.888 32.863 40.836 1.00 93.31 274 ALA A O 1
ATOM 2194 N N . LEU A 1 275 ? -31.273 31.043 39.578 1.00 93.88 275 LEU A N 1
ATOM 2195 C CA . LEU A 1 275 ? -31.804 31.773 38.426 1.00 93.88 275 LEU A CA 1
ATOM 2196 C C . LEU A 1 275 ? -33.105 32.518 38.763 1.00 93.88 275 LEU A C 1
ATOM 2198 O O . LEU A 1 275 ? -33.259 33.680 38.391 1.00 93.88 275 LEU A O 1
ATOM 2202 N N . ALA A 1 276 ? -34.022 31.878 39.495 1.00 92.00 276 ALA A N 1
ATOM 2203 C CA . ALA A 1 276 ? -35.252 32.518 39.961 1.00 92.00 276 ALA A CA 1
ATOM 2204 C C . ALA A 1 276 ? -34.965 33.707 40.895 1.00 92.00 276 ALA A C 1
ATOM 2206 O O . ALA A 1 276 ? -35.650 34.722 40.814 1.00 92.00 276 ALA A O 1
ATOM 2207 N N . GLY A 1 277 ? -33.931 33.606 41.737 1.00 89.38 277 GLY A N 1
ATOM 2208 C CA . GLY A 1 277 ? -33.476 34.707 42.589 1.00 89.38 277 GLY A CA 1
ATOM 2209 C C . GLY A 1 277 ? -32.941 35.906 41.801 1.00 89.38 277 GLY A C 1
ATOM 2210 O O . GLY A 1 277 ? -33.222 37.037 42.178 1.00 89.38 277 GLY A O 1
ATOM 2211 N N . ILE A 1 278 ? -32.231 35.672 40.691 1.00 91.12 278 ILE A N 1
ATOM 2212 C CA . ILE A 1 278 ? -31.747 36.743 39.799 1.00 91.12 278 ILE A CA 1
ATOM 2213 C C . ILE A 1 278 ? -32.914 37.428 39.077 1.00 91.12 278 ILE A C 1
ATOM 2215 O O . ILE A 1 278 ? -32.933 38.644 38.969 1.00 91.12 278 ILE A O 1
ATOM 2219 N N . LEU A 1 279 ? -33.894 36.659 38.592 1.00 82.19 279 LEU A N 1
ATOM 2220 C CA . LEU A 1 279 ? -35.072 37.190 37.887 1.00 82.19 279 LEU A CA 1
ATOM 2221 C C . LEU A 1 279 ? -36.029 37.986 38.790 1.00 82.19 279 LEU A C 1
ATOM 2223 O O . LEU A 1 279 ? -36.875 38.713 38.276 1.00 82.19 279 LEU A O 1
ATOM 2227 N N . ALA A 1 280 ? -35.942 37.804 40.108 1.00 78.31 280 ALA A N 1
ATOM 2228 C CA . ALA A 1 280 ? -36.785 38.481 41.090 1.00 78.31 280 ALA A CA 1
ATOM 2229 C C . ALA A 1 280 ? -36.191 39.804 41.622 1.00 78.31 280 ALA A C 1
ATOM 2231 O O . ALA A 1 280 ? -36.845 40.454 42.441 1.00 78.31 280 ALA A O 1
ATOM 2232 N N . GLN A 1 281 ? -34.978 40.181 41.195 1.00 55.78 281 GLN A N 1
ATOM 2233 C CA . GLN A 1 281 ? -34.335 41.476 41.472 1.00 55.78 281 GLN A CA 1
ATOM 2234 C C . GLN A 1 281 ? -34.553 42.457 40.319 1.00 55.78 281 GLN A C 1
ATOM 2236 O O . GLN A 1 281 ? -34.707 43.661 40.623 1.00 55.78 281 GLN A O 1
#

Radius of gyration: 42.46 Å; chains: 1; bounding box: 71×77×99 Å

InterPro domains:
  IPR012677 Nucleotide-binding alpha-beta plait domain superfamily [G3DSA:3.30.70.330] (87-187)
  IPR035979 RNA-binding domain superfamily [SSF54928] (70-121)
  IPR038876 Ecto-NOX disulfide-thiol exchanger 1/2 [PTHR16001] (16-281)

Sequence (281 aa):
MQKKPSIAWQLGTLLSPVSSHSDSWLETDDFDPNLGMMAGITPMNPMMPGLGIVPAPLSQDVPVVKEIIHCKSCTLFPPNPNLPPPATRERPPGCKTVFVGGLPENATEQLIMEALRQFAEEFTVDKALFLSGYRIRLGSSTDKKDTGRLHVDFAQARDDLYEWECRQRMLAREERHRRKMEEDRLRPPSPPPIVHYSEHECSQLGDKIKDDGKFPEAVRVLLTWLERGEVNRRNANNFYSMIQSSNSHIRRLMSEKSQHEKEMEEAKEKFKTALAGILAQ